Protein AF-T2J3A5-F1 (afdb_monomer_lite)

Structure (mmCIF, N/CA/C/O backbone):
data_AF-T2J3A5-F1
#
_entry.id   AF-T2J3A5-F1
#
loop_
_atom_site.group_PDB
_atom_site.id
_atom_site.type_symbol
_atom_site.label_atom_id
_atom_site.label_alt_id
_atom_site.label_comp_id
_atom_site.label_asym_id
_atom_site.label_entity_id
_atom_site.label_seq_id
_atom_site.pdbx_PDB_ins_code
_atom_site.Cartn_x
_atom_site.Cartn_y
_atom_site.Cartn_z
_atom_site.occupancy
_atom_site.B_iso_or_equiv
_atom_site.auth_seq_id
_atom_site.auth_comp_id
_atom_site.auth_asym_id
_atom_site.auth_atom_id
_atom_site.pdbx_PDB_model_num
ATOM 1 N N . MET A 1 1 ? 9.002 9.656 -13.090 1.00 70.00 1 MET A N 1
ATOM 2 C CA . MET A 1 1 ? 8.429 8.301 -13.223 1.00 70.00 1 MET A CA 1
ATOM 3 C C . MET A 1 1 ? 8.764 7.656 -14.567 1.00 70.00 1 MET A C 1
ATOM 5 O O . MET A 1 1 ? 9.005 6.464 -14.571 1.00 70.00 1 MET A O 1
ATOM 9 N N . SER A 1 2 ? 8.887 8.410 -15.671 1.00 70.56 2 SER A N 1
ATOM 10 C CA . SER A 1 2 ? 9.241 7.866 -17.002 1.00 70.56 2 SER A CA 1
ATOM 11 C C . SER A 1 2 ? 10.478 6.954 -17.031 1.00 70.56 2 SER A C 1
ATOM 13 O O . SER A 1 2 ? 10.443 5.914 -17.667 1.00 70.56 2 SER A O 1
ATOM 15 N N . ARG A 1 3 ? 11.538 7.281 -16.278 1.00 81.56 3 ARG A N 1
ATOM 16 C CA . ARG A 1 3 ? 12.766 6.459 -16.174 1.00 81.56 3 ARG A CA 1
ATOM 17 C C . ARG A 1 3 ? 12.594 5.112 -15.457 1.00 81.56 3 ARG A C 1
ATOM 19 O O . ARG A 1 3 ? 13.524 4.319 -15.454 1.00 81.56 3 ARG A O 1
ATOM 26 N N . LEU A 1 4 ? 11.457 4.892 -14.799 1.00 84.31 4 LEU A N 1
ATOM 27 C CA . LEU A 1 4 ? 11.152 3.656 -14.072 1.00 84.31 4 LEU A CA 1
ATOM 28 C C . LEU A 1 4 ? 10.285 2.706 -14.903 1.00 84.31 4 LEU A C 1
ATOM 30 O O . LEU A 1 4 ? 9.920 1.647 -14.411 1.00 84.31 4 LEU A O 1
ATOM 34 N N . ILE A 1 5 ? 9.891 3.090 -16.117 1.00 82.75 5 ILE A N 1
ATOM 35 C CA . ILE A 1 5 ? 9.011 2.280 -16.958 1.00 82.75 5 ILE A CA 1
ATOM 36 C C . ILE A 1 5 ? 9.813 1.116 -17.546 1.00 82.75 5 ILE A C 1
ATOM 38 O O . ILE A 1 5 ? 10.865 1.321 -18.146 1.00 82.75 5 ILE A O 1
ATOM 42 N N . ASP A 1 6 ? 9.296 -0.104 -17.402 1.00 84.19 6 ASP A N 1
ATOM 43 C CA . ASP A 1 6 ? 9.722 -1.227 -18.236 1.00 84.19 6 ASP A CA 1
ATOM 44 C C . ASP A 1 6 ? 9.030 -1.049 -19.596 1.00 84.19 6 ASP A C 1
ATOM 46 O O . ASP A 1 6 ? 7.852 -1.369 -19.737 1.00 84.19 6 ASP A O 1
ATOM 50 N N . GLU A 1 7 ? 9.723 -0.445 -20.571 1.00 78.88 7 GLU A N 1
ATOM 51 C CA . GLU A 1 7 ? 9.143 0.006 -21.854 1.00 78.88 7 GLU A CA 1
ATOM 52 C C . GLU A 1 7 ? 8.383 -1.101 -22.602 1.00 78.88 7 GLU A C 1
ATOM 54 O O . GLU A 1 7 ? 7.421 -0.829 -23.317 1.00 78.88 7 GLU A O 1
ATOM 59 N N . SER A 1 8 ? 8.767 -2.361 -22.383 1.00 83.88 8 SER A N 1
ATOM 60 C CA . SER A 1 8 ? 8.117 -3.536 -22.968 1.00 83.88 8 SER A CA 1
ATOM 61 C C . SER A 1 8 ? 6.771 -3.909 -22.323 1.00 83.88 8 SER A C 1
ATOM 63 O O . SER A 1 8 ? 6.044 -4.749 -22.853 1.00 83.88 8 SER A O 1
ATOM 65 N N . LYS A 1 9 ? 6.417 -3.296 -21.186 1.00 91.00 9 LYS A N 1
ATOM 66 C CA . LYS A 1 9 ? 5.259 -3.637 -20.343 1.00 91.00 9 LYS A CA 1
ATOM 67 C C . LYS A 1 9 ? 4.374 -2.424 -20.060 1.00 91.00 9 LYS A C 1
ATOM 69 O O . LYS A 1 9 ? 4.035 -2.121 -18.913 1.00 91.00 9 LYS A O 1
ATOM 74 N N . VAL A 1 10 ? 3.974 -1.746 -21.131 1.00 94.38 10 VAL A N 1
ATOM 75 C CA . VAL A 1 10 ? 3.017 -0.634 -21.105 1.00 94.38 10 VAL A CA 1
ATOM 76 C C . VAL A 1 10 ? 1.822 -0.982 -21.985 1.00 94.38 10 VAL A C 1
ATOM 78 O O . VAL A 1 10 ? 1.984 -1.442 -23.112 1.00 94.38 10 VAL A O 1
ATOM 81 N N . TRP A 1 11 ? 0.609 -0.755 -21.488 1.00 94.62 11 TRP A N 1
ATOM 82 C CA . TRP A 1 11 ? -0.624 -0.914 -22.258 1.00 94.62 11 TRP A CA 1
ATOM 83 C C . TRP A 1 11 ? -1.632 0.174 -21.887 1.00 94.62 11 TRP A C 1
ATOM 85 O O . TRP A 1 11 ? -1.433 0.941 -20.952 1.00 94.62 11 TRP A O 1
ATOM 95 N N . GLN A 1 12 ? -2.753 0.242 -22.611 1.00 93.25 12 GLN A N 1
ATOM 96 C CA . GLN A 1 12 ? -3.732 1.330 -22.473 1.00 93.25 12 GLN A CA 1
ATOM 97 C C . GLN A 1 12 ? -4.203 1.581 -21.029 1.00 93.25 12 GLN A C 1
ATOM 99 O O . GLN A 1 12 ? -4.525 2.710 -20.682 1.00 93.25 12 GLN A O 1
ATOM 104 N N . LYS A 1 13 ? -4.284 0.531 -20.207 1.00 95.31 13 LYS A N 1
ATOM 105 C CA . LYS A 1 13 ? -4.878 0.581 -18.862 1.00 95.31 13 LYS A CA 1
ATOM 106 C C . LYS A 1 13 ? -3.870 0.332 -17.751 1.00 95.31 13 LYS A C 1
ATOM 108 O O . LYS A 1 13 ? -4.278 0.112 -16.615 1.00 95.31 13 LYS A O 1
ATOM 113 N N . GLY A 1 14 ? -2.581 0.271 -18.062 1.00 96.00 14 GLY A N 1
ATOM 114 C CA . GLY A 1 14 ? -1.608 -0.071 -17.045 1.00 96.00 14 GLY A CA 1
ATOM 115 C C . GLY A 1 14 ? -0.170 -0.061 -17.510 1.00 96.00 14 GLY A C 1
ATOM 116 O O . GLY A 1 14 ? 0.150 0.074 -18.691 1.00 96.00 14 GLY A O 1
ATOM 117 N N . VAL A 1 15 ? 0.700 -0.172 -16.522 1.00 97.00 15 VAL A N 1
ATOM 118 C CA . VAL A 1 15 ? 2.143 -0.100 -16.687 1.00 97.00 15 VAL A CA 1
ATOM 119 C C . VAL A 1 15 ? 2.816 -0.961 -15.631 1.00 97.00 15 VAL A C 1
ATOM 121 O O . VAL A 1 15 ? 2.372 -1.009 -14.482 1.00 97.00 15 VAL A O 1
ATOM 124 N N . VAL A 1 16 ? 3.911 -1.613 -16.014 1.00 97.12 16 VAL A N 1
ATOM 125 C CA . VAL A 1 16 ? 4.863 -2.179 -15.060 1.00 97.12 16 VAL A CA 1
ATOM 126 C C . VAL A 1 16 ? 6.044 -1.230 -14.917 1.00 97.12 16 VAL A C 1
ATOM 128 O O . VAL A 1 16 ? 6.726 -0.892 -15.886 1.00 97.12 16 VAL A O 1
ATOM 131 N N . LEU A 1 17 ? 6.287 -0.798 -13.685 1.00 96.25 17 LEU A N 1
ATOM 132 C CA . LEU A 1 17 ? 7.467 -0.043 -13.305 1.00 96.25 17 LEU A CA 1
ATOM 133 C C . LEU A 1 17 ? 8.509 -0.988 -12.702 1.00 96.25 17 LEU A C 1
ATOM 135 O O . LEU A 1 17 ? 8.171 -1.935 -11.992 1.00 96.25 17 LEU A O 1
ATOM 139 N N . LYS A 1 18 ? 9.780 -0.700 -12.952 1.00 95.19 18 LYS A N 1
ATOM 140 C CA . LYS A 1 18 ? 10.934 -1.404 -12.403 1.00 95.19 18 LYS A CA 1
ATOM 141 C C . LYS A 1 18 ? 11.821 -0.400 -11.673 1.00 95.19 18 LYS A C 1
ATOM 143 O O . LYS A 1 18 ? 12.206 0.624 -12.235 1.00 95.19 18 LYS A O 1
ATOM 148 N N . ARG A 1 19 ? 12.183 -0.718 -10.432 1.00 93.44 19 ARG A N 1
ATOM 149 C CA . ARG A 1 19 ? 13.179 0.017 -9.651 1.00 93.44 19 ARG A CA 1
ATOM 150 C C . ARG A 1 19 ? 14.288 -0.933 -9.230 1.00 93.44 19 ARG A C 1
ATOM 152 O O . ARG A 1 19 ? 14.012 -2.023 -8.740 1.00 93.44 19 ARG A O 1
ATOM 159 N N . GLU A 1 20 ? 15.527 -0.499 -9.401 1.00 92.81 20 GLU A N 1
ATOM 160 C CA . GLU A 1 20 ? 16.694 -1.163 -8.832 1.00 92.81 20 GLU A CA 1
ATOM 161 C C . GLU A 1 20 ? 17.200 -0.337 -7.647 1.00 92.81 20 GLU A C 1
ATOM 163 O O . GLU A 1 20 ? 17.355 0.882 -7.753 1.00 92.81 20 GLU A O 1
ATOM 168 N N . SER A 1 21 ? 17.388 -0.988 -6.504 1.00 91.88 21 SER A N 1
ATOM 169 C CA . SER A 1 21 ? 17.870 -0.378 -5.265 1.00 91.88 21 SER A CA 1
ATOM 170 C C . SER A 1 21 ? 18.703 -1.408 -4.513 1.00 91.88 21 SER A C 1
ATOM 172 O O . SER A 1 21 ? 18.274 -2.549 -4.366 1.00 91.88 21 SER A O 1
ATOM 174 N N . ASN A 1 22 ? 19.908 -1.038 -4.074 1.00 91.31 22 ASN A N 1
ATOM 175 C CA . ASN A 1 22 ? 20.816 -1.922 -3.327 1.00 91.31 22 ASN A CA 1
ATOM 176 C C . ASN A 1 22 ? 21.070 -3.295 -3.996 1.00 91.31 22 ASN A C 1
ATOM 178 O O . ASN A 1 22 ? 21.186 -4.310 -3.316 1.00 91.31 22 ASN A O 1
ATOM 182 N N . GLY A 1 23 ? 21.133 -3.340 -5.333 1.00 91.44 23 GLY A N 1
ATOM 183 C CA . GLY A 1 23 ? 21.332 -4.578 -6.102 1.00 91.44 23 GLY A CA 1
ATOM 184 C C . GLY A 1 23 ? 20.108 -5.502 -6.168 1.00 91.44 23 GLY A C 1
ATOM 185 O O . GLY A 1 23 ? 20.205 -6.612 -6.686 1.00 91.44 23 GLY A O 1
ATOM 186 N N . GLN A 1 24 ? 18.956 -5.058 -5.664 1.00 94.12 24 GLN A N 1
ATOM 187 C CA . GLN A 1 24 ? 17.689 -5.775 -5.724 1.00 94.12 24 GLN A CA 1
ATOM 188 C C . GLN A 1 24 ? 16.711 -5.054 -6.651 1.00 94.12 24 GLN A C 1
ATOM 190 O O . GLN A 1 24 ? 16.690 -3.824 -6.746 1.00 94.12 24 GLN A O 1
ATOM 195 N N . ILE A 1 25 ? 15.877 -5.833 -7.336 1.00 94.56 25 ILE A N 1
ATOM 196 C CA . ILE A 1 25 ? 14.869 -5.315 -8.258 1.00 94.56 25 ILE A CA 1
ATOM 197 C C . ILE A 1 25 ? 13.500 -5.422 -7.595 1.00 94.56 25 ILE A C 1
ATOM 199 O O . ILE A 1 25 ? 13.127 -6.477 -7.090 1.00 94.56 25 ILE A O 1
ATOM 203 N N . THR A 1 26 ? 12.746 -4.328 -7.637 1.00 96.44 26 THR A N 1
ATOM 204 C CA . THR A 1 26 ? 11.340 -4.289 -7.236 1.00 96.44 26 THR A CA 1
ATOM 205 C C . THR A 1 26 ? 10.493 -3.896 -8.440 1.00 96.44 26 THR A C 1
ATOM 207 O O . THR A 1 26 ? 10.800 -2.931 -9.149 1.00 96.44 26 THR A O 1
ATOM 210 N N . TYR A 1 27 ? 9.426 -4.648 -8.676 1.00 96.69 27 TYR A N 1
ATOM 211 C CA . TYR A 1 27 ? 8.447 -4.395 -9.721 1.00 96.69 27 TYR A CA 1
ATOM 212 C C . TYR A 1 27 ? 7.174 -3.817 -9.116 1.00 96.69 27 TYR A C 1
ATOM 214 O O . TYR A 1 27 ? 6.759 -4.212 -8.027 1.00 96.69 27 TYR A O 1
ATOM 222 N N . ALA A 1 28 ? 6.535 -2.903 -9.840 1.00 97.38 28 ALA A N 1
ATOM 223 C CA . ALA A 1 28 ? 5.214 -2.401 -9.505 1.00 97.38 28 ALA A CA 1
ATOM 224 C C . ALA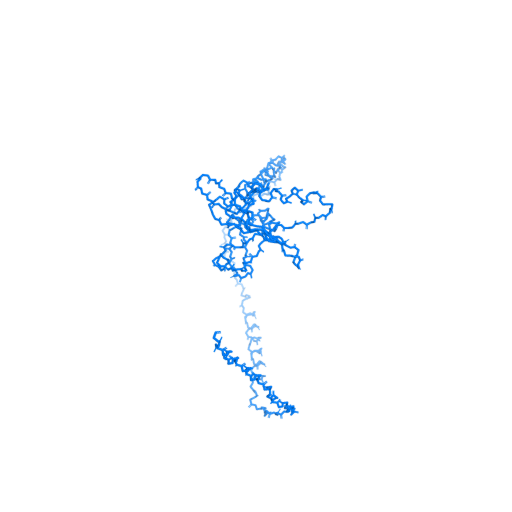 A 1 28 ? 4.298 -2.478 -10.726 1.00 97.38 28 ALA A C 1
ATOM 226 O O . ALA A 1 28 ? 4.552 -1.829 -11.737 1.00 97.38 28 ALA A O 1
ATOM 227 N N . GLU A 1 29 ? 3.229 -3.258 -10.629 1.00 97.19 29 GLU A N 1
ATOM 228 C CA . GLU A 1 29 ? 2.148 -3.289 -11.608 1.00 97.19 29 GLU A CA 1
ATOM 229 C C . GLU A 1 29 ? 1.076 -2.278 -11.189 1.00 97.19 29 GLU A C 1
ATOM 231 O O . GLU A 1 29 ? 0.546 -2.346 -10.077 1.00 97.19 29 GLU A O 1
ATOM 236 N N . ILE A 1 30 ? 0.756 -1.341 -12.082 1.00 97.19 30 ILE A N 1
ATOM 237 C CA . ILE A 1 30 ? -0.277 -0.325 -11.876 1.00 97.19 30 ILE A CA 1
ATOM 238 C C . ILE A 1 30 ? -1.343 -0.517 -12.949 1.00 97.19 30 ILE A C 1
ATOM 240 O O . ILE A 1 30 ? -1.041 -0.413 -14.137 1.00 97.19 30 ILE A O 1
ATOM 244 N N . VAL A 1 31 ? -2.585 -0.790 -12.542 1.00 96.88 31 VAL A N 1
ATOM 245 C CA . VAL A 1 31 ? -3.703 -1.067 -13.459 1.00 96.88 31 VAL A CA 1
ATOM 246 C C . VAL A 1 31 ? -4.928 -0.237 -13.104 1.00 96.88 31 VAL A C 1
ATOM 248 O O . VAL A 1 31 ? -5.436 -0.302 -11.984 1.00 96.88 31 VAL A O 1
ATOM 251 N N . GLU A 1 32 ? -5.455 0.490 -14.081 1.00 96.38 32 GLU A N 1
ATOM 252 C CA . GLU A 1 32 ? -6.710 1.224 -13.978 1.00 96.38 32 GLU A CA 1
ATOM 253 C C . GLU A 1 32 ? -7.912 0.337 -14.348 1.00 96.38 32 GLU A C 1
ATOM 255 O O . GLU A 1 32 ? -7.953 -0.334 -15.383 1.00 96.38 32 GLU A O 1
ATOM 260 N N . SER A 1 33 ? -8.945 0.380 -13.509 1.00 93.81 33 SER A N 1
ATOM 261 C CA . SER A 1 33 ? -10.246 -0.235 -13.751 1.00 93.81 33 SER A CA 1
ATOM 262 C C . SER A 1 33 ? -11.319 0.842 -13.894 1.00 93.81 33 SER A C 1
ATOM 264 O O . SER A 1 33 ? -11.907 1.279 -12.905 1.00 93.81 33 SER A O 1
ATOM 266 N N . TYR A 1 34 ? -11.635 1.232 -15.133 1.00 88.56 34 TYR A N 1
ATOM 267 C CA . TYR A 1 34 ? -12.658 2.251 -15.423 1.00 88.56 34 TYR A CA 1
ATOM 268 C C . TYR A 1 34 ? -14.029 1.929 -14.825 1.00 88.56 34 TYR A C 1
ATOM 270 O O . TYR A 1 34 ? -14.675 2.793 -14.237 1.00 88.56 34 TYR A O 1
ATOM 278 N N . ASN A 1 35 ? -14.456 0.667 -14.921 1.00 90.25 35 ASN A N 1
ATOM 279 C CA . ASN A 1 35 ? -15.768 0.239 -14.428 1.00 90.25 35 ASN A CA 1
ATOM 280 C C . ASN A 1 35 ? -15.898 0.397 -12.909 1.00 90.25 35 ASN A C 1
ATOM 282 O O . ASN A 1 35 ? -17.004 0.555 -12.402 1.00 90.25 35 ASN A O 1
ATOM 286 N N . ARG A 1 36 ? -14.774 0.335 -12.187 1.00 91.19 36 ARG A N 1
ATOM 287 C CA . ARG A 1 36 ? -14.735 0.478 -10.728 1.00 91.19 36 ARG A CA 1
ATOM 288 C C . ARG A 1 36 ? -14.223 1.837 -10.267 1.00 91.19 36 ARG A C 1
ATOM 290 O O . ARG A 1 36 ? -14.383 2.155 -9.097 1.00 91.19 36 ARG A O 1
ATOM 297 N N . ARG A 1 37 ? -13.667 2.644 -11.179 1.00 93.31 37 ARG A N 1
ATOM 298 C CA . ARG A 1 37 ? -12.983 3.912 -10.882 1.00 93.31 37 ARG A CA 1
ATOM 299 C C . ARG A 1 37 ? -11.865 3.715 -9.854 1.00 93.31 37 ARG A C 1
ATOM 301 O O . ARG A 1 37 ? -11.750 4.456 -8.885 1.00 93.31 37 ARG A O 1
ATOM 308 N N . GLU A 1 38 ? -11.070 2.670 -10.066 1.00 94.56 38 GLU A N 1
ATOM 309 C CA . GLU A 1 38 ? -10.007 2.240 -9.157 1.00 94.56 38 GLU A CA 1
ATOM 310 C C . GLU A 1 38 ? -8.681 2.135 -9.904 1.00 94.56 38 GLU A C 1
ATOM 312 O O . GLU A 1 38 ? -8.632 1.622 -11.023 1.00 94.56 38 GLU A O 1
ATOM 317 N N . ILE A 1 39 ? -7.599 2.535 -9.241 1.00 96.19 39 ILE A N 1
ATOM 318 C CA . ILE A 1 39 ? -6.230 2.225 -9.650 1.00 96.19 39 ILE A CA 1
ATOM 319 C C . ILE A 1 39 ? -5.706 1.177 -8.671 1.00 96.19 39 ILE A C 1
ATOM 321 O O . ILE A 1 39 ? -5.672 1.404 -7.463 1.00 96.19 39 ILE A O 1
ATOM 325 N N . ASN A 1 40 ? -5.329 0.014 -9.191 1.00 95.69 40 ASN A N 1
ATOM 326 C CA . ASN A 1 40 ? -4.755 -1.076 -8.416 1.00 95.69 40 ASN A CA 1
ATOM 327 C C . ASN A 1 40 ? -3.237 -1.036 -8.548 1.00 95.69 40 ASN A C 1
ATOM 329 O O . ASN A 1 40 ? -2.723 -0.966 -9.661 1.00 95.69 40 ASN A O 1
ATOM 333 N N . ILE A 1 41 ? -2.538 -1.106 -7.417 1.00 96.00 41 ILE A N 1
ATOM 334 C CA . ILE A 1 41 ? -1.077 -1.121 -7.356 1.00 96.00 41 ILE A CA 1
ATOM 335 C C . ILE A 1 41 ? -0.661 -2.423 -6.680 1.00 96.00 41 ILE A C 1
ATOM 337 O O . ILE A 1 41 ? -1.104 -2.719 -5.568 1.00 96.00 41 ILE A O 1
ATOM 341 N N . ARG A 1 42 ? 0.181 -3.207 -7.347 1.00 94.75 42 ARG A N 1
ATOM 342 C CA . ARG A 1 42 ? 0.771 -4.439 -6.812 1.00 94.75 42 ARG A CA 1
ATOM 343 C C . ARG A 1 42 ? 2.278 -4.329 -6.887 1.00 94.75 42 ARG A C 1
ATOM 345 O O . ARG A 1 42 ? 2.795 -3.942 -7.928 1.00 94.75 42 ARG A O 1
ATOM 352 N N . LEU A 1 43 ? 2.968 -4.667 -5.803 1.00 94.62 43 LEU A N 1
ATOM 353 C CA . LEU A 1 43 ? 4.425 -4.639 -5.761 1.00 94.62 43 LEU A CA 1
ATOM 354 C C . LEU A 1 43 ? 4.995 -6.007 -5.417 1.00 94.62 43 LEU A C 1
ATOM 356 O O . LEU A 1 43 ? 4.462 -6.705 -4.552 1.00 94.62 43 LEU A O 1
ATOM 360 N N . ASP A 1 44 ? 6.112 -6.329 -6.054 1.00 94.19 44 ASP A N 1
ATOM 361 C CA . ASP A 1 44 ? 6.901 -7.528 -5.807 1.00 94.19 44 ASP A CA 1
ATOM 362 C C . ASP A 1 44 ? 8.389 -7.164 -5.721 1.00 94.19 44 ASP A C 1
ATOM 364 O O . ASP A 1 44 ? 8.876 -6.369 -6.524 1.00 94.19 44 ASP A O 1
ATOM 368 N N . GLY A 1 45 ? 9.091 -7.699 -4.722 1.00 93.81 45 GLY A N 1
ATOM 369 C CA . GLY A 1 45 ? 10.479 -7.353 -4.397 1.00 93.81 45 GLY A CA 1
ATOM 370 C C . GLY A 1 45 ? 10.688 -6.938 -2.937 1.00 93.81 45 GLY A C 1
ATOM 371 O O . GLY A 1 45 ? 9.786 -7.053 -2.102 1.00 93.81 45 GLY A O 1
ATOM 372 N N . GLU A 1 46 ? 11.896 -6.469 -2.627 1.00 92.00 46 GLU A N 1
ATOM 373 C CA . GLU A 1 46 ? 12.310 -6.105 -1.263 1.00 92.00 46 GLU A CA 1
ATOM 374 C C . GLU A 1 46 ? 11.932 -4.656 -0.911 1.00 92.00 46 GLU A C 1
ATOM 376 O O . GLU A 1 46 ? 11.359 -4.389 0.145 1.00 92.00 46 GLU A O 1
ATOM 381 N N . ASP A 1 47 ? 12.153 -3.715 -1.835 1.00 91.50 47 ASP A N 1
ATOM 382 C CA . ASP A 1 47 ? 11.991 -2.272 -1.611 1.00 91.50 47 ASP A CA 1
ATOM 383 C C . ASP A 1 47 ? 10.545 -1.785 -1.841 1.00 91.50 47 ASP A C 1
ATOM 385 O O . ASP A 1 47 ? 10.275 -0.709 -2.382 1.00 91.50 47 ASP A O 1
ATOM 389 N N . LYS A 1 48 ? 9.558 -2.604 -1.458 1.00 92.44 48 LYS A N 1
ATOM 390 C CA . LYS A 1 48 ? 8.136 -2.340 -1.749 1.00 92.44 48 LYS A CA 1
ATOM 391 C C . LYS A 1 48 ? 7.638 -1.060 -1.096 1.00 92.44 48 LYS A C 1
ATOM 393 O O . LYS A 1 48 ? 6.899 -0.306 -1.717 1.00 92.44 48 LYS A O 1
ATOM 398 N N . ARG A 1 49 ? 8.028 -0.813 0.154 1.00 91.25 49 ARG A N 1
ATOM 399 C CA . ARG A 1 49 ? 7.537 0.335 0.925 1.00 91.25 49 ARG A CA 1
ATOM 400 C C . ARG A 1 49 ? 8.006 1.653 0.321 1.00 91.25 49 ARG A C 1
ATOM 402 O O . ARG A 1 49 ? 7.193 2.543 0.084 1.00 91.25 49 ARG A O 1
ATOM 409 N N . GLU A 1 50 ? 9.306 1.784 0.074 1.00 91.56 50 GLU A N 1
ATOM 410 C CA . GLU A 1 50 ? 9.857 3.019 -0.479 1.00 91.56 50 GLU A CA 1
ATOM 411 C C . GLU A 1 50 ? 9.345 3.242 -1.904 1.00 91.56 50 GLU A C 1
ATOM 413 O O . GLU A 1 50 ? 8.934 4.350 -2.256 1.00 91.56 50 GLU A O 1
ATOM 418 N N . PHE A 1 51 ? 9.281 2.174 -2.707 1.00 95.00 51 PHE A N 1
ATOM 419 C CA . PHE A 1 51 ? 8.779 2.275 -4.069 1.00 95.00 51 PHE A CA 1
ATOM 420 C C . PHE A 1 51 ? 7.287 2.638 -4.116 1.00 95.00 51 PHE A C 1
ATOM 422 O O . PHE A 1 51 ? 6.895 3.495 -4.911 1.00 95.00 51 PHE A O 1
ATOM 429 N N . LEU A 1 52 ? 6.463 2.073 -3.225 1.00 94.75 52 LEU A N 1
ATOM 430 C CA . LEU A 1 52 ? 5.064 2.471 -3.072 1.00 94.75 52 LEU A CA 1
ATOM 431 C C . LEU A 1 52 ? 4.953 3.955 -2.715 1.00 94.75 52 LEU A C 1
ATOM 433 O O . LEU A 1 52 ? 4.157 4.640 -3.345 1.00 94.75 52 LEU A O 1
ATOM 437 N N . GLY A 1 53 ? 5.778 4.461 -1.793 1.00 92.56 53 GLY A N 1
ATOM 438 C CA . GLY A 1 53 ? 5.812 5.883 -1.433 1.00 92.56 53 GLY A CA 1
ATOM 439 C C . GLY A 1 53 ? 6.086 6.798 -2.633 1.00 92.56 53 GLY A C 1
ATOM 440 O O . GLY A 1 53 ? 5.390 7.791 -2.841 1.00 92.56 53 GLY A O 1
ATOM 441 N N . ILE A 1 54 ? 7.049 6.436 -3.487 1.00 93.25 54 ILE A N 1
ATOM 442 C CA . ILE A 1 54 ? 7.330 7.172 -4.733 1.00 93.25 54 ILE A CA 1
ATOM 443 C C . ILE A 1 54 ? 6.108 7.166 -5.660 1.00 93.25 54 ILE A C 1
ATOM 445 O O . ILE A 1 54 ? 5.776 8.196 -6.255 1.00 93.25 54 ILE A O 1
ATOM 449 N N . ILE A 1 55 ? 5.446 6.014 -5.798 1.00 95.12 55 ILE A N 1
ATOM 450 C CA . ILE A 1 55 ? 4.271 5.866 -6.659 1.00 95.12 55 ILE A CA 1
ATOM 451 C C . ILE A 1 55 ? 3.101 6.692 -6.126 1.00 95.12 55 ILE A C 1
ATOM 453 O O . ILE A 1 55 ? 2.505 7.457 -6.884 1.00 95.12 55 ILE A O 1
ATOM 457 N N . THR A 1 56 ? 2.793 6.584 -4.834 1.00 92.81 56 THR A N 1
ATOM 458 C CA . THR A 1 56 ? 1.681 7.305 -4.211 1.00 92.81 56 THR A CA 1
ATOM 459 C C . THR A 1 56 ? 1.893 8.808 -4.249 1.00 92.81 56 THR A C 1
ATOM 461 O O . THR A 1 56 ? 0.953 9.511 -4.596 1.00 92.81 56 THR A O 1
ATOM 464 N N . ASN A 1 57 ? 3.115 9.299 -4.013 1.00 92.12 57 ASN A N 1
ATOM 465 C CA . ASN A 1 57 ? 3.417 10.732 -4.106 1.00 92.12 57 ASN A CA 1
ATOM 466 C C . ASN A 1 57 ? 3.162 11.271 -5.519 1.00 92.12 57 ASN A C 1
ATOM 468 O O . ASN A 1 57 ? 2.655 12.374 -5.691 1.00 92.12 57 ASN A O 1
ATOM 472 N N . LYS A 1 58 ? 3.493 10.485 -6.553 1.00 94.19 58 LYS A N 1
ATOM 473 C CA . LYS A 1 58 ? 3.231 10.879 -7.943 1.00 94.19 58 LYS A CA 1
ATOM 474 C C . LYS A 1 58 ? 1.752 10.825 -8.300 1.00 94.19 58 LYS A C 1
ATOM 476 O O . LYS A 1 58 ? 1.289 11.683 -9.042 1.00 94.19 58 LYS A O 1
ATOM 481 N N . LEU A 1 59 ? 1.011 9.849 -7.781 1.00 93.69 59 LEU A N 1
ATOM 482 C CA . LEU A 1 59 ? -0.442 9.813 -7.943 1.00 93.69 59 LEU A CA 1
ATOM 483 C C . LEU A 1 59 ? -1.116 10.982 -7.220 1.00 93.69 59 LEU A C 1
ATOM 485 O O . LEU A 1 59 ? -2.047 11.556 -7.767 1.00 93.69 59 LEU A O 1
ATOM 489 N N . GLU A 1 60 ? -0.640 11.360 -6.036 1.00 90.81 60 GLU A N 1
ATOM 490 C CA . GLU A 1 60 ? -1.148 12.510 -5.284 1.00 90.81 60 GLU A CA 1
ATOM 491 C C . GLU A 1 60 ? -0.932 13.822 -6.048 1.00 90.81 60 GLU A C 1
ATOM 493 O O . GLU A 1 60 ? -1.902 14.535 -6.277 1.00 90.81 60 GLU A O 1
ATOM 498 N N . GLU A 1 61 ? 0.270 14.061 -6.584 1.00 92.25 61 GLU A N 1
ATOM 499 C CA . GLU A 1 61 ? 0.562 15.208 -7.465 1.00 92.25 61 GLU A CA 1
ATOM 500 C C . GLU A 1 61 ? -0.379 15.260 -8.684 1.00 92.25 61 GLU A C 1
ATOM 502 O O . GLU A 1 61 ? -0.888 16.318 -9.056 1.00 92.25 61 GLU A O 1
ATOM 507 N N . ILE A 1 62 ? -0.658 14.104 -9.299 1.00 92.94 62 ILE A N 1
ATOM 508 C CA . ILE A 1 62 ? -1.618 14.018 -10.405 1.00 92.94 62 ILE A CA 1
ATOM 509 C C . ILE A 1 62 ? -3.028 14.350 -9.909 1.00 92.94 62 ILE A C 1
ATOM 511 O O . ILE A 1 62 ? -3.722 15.130 -10.555 1.00 92.94 62 ILE A O 1
ATOM 515 N N . HIS A 1 63 ? -3.469 13.786 -8.785 1.00 91.31 63 HIS A N 1
ATOM 516 C CA . HIS A 1 63 ? -4.806 14.028 -8.243 1.00 91.31 63 HIS A CA 1
ATOM 517 C C . HIS A 1 63 ? -5.026 15.498 -7.868 1.00 91.31 63 HIS A C 1
ATOM 519 O O . HIS A 1 63 ? -6.104 16.022 -8.139 1.00 91.31 63 HIS A O 1
ATOM 525 N N . GLU A 1 64 ? -4.016 16.171 -7.312 1.00 90.88 64 GLU A N 1
ATOM 526 C CA . GLU A 1 64 ? -4.060 17.597 -6.959 1.00 90.88 64 GLU A CA 1
ATOM 527 C C . GLU A 1 64 ? -4.280 18.506 -8.174 1.00 90.88 64 GLU A C 1
ATOM 529 O O . GLU A 1 64 ? -4.857 19.585 -8.041 1.00 90.88 64 GLU A O 1
ATOM 534 N N . SER A 1 65 ? -3.893 18.062 -9.375 1.00 93.31 65 SER A N 1
ATOM 535 C CA . SER A 1 65 ? -4.150 18.807 -10.613 1.00 93.31 65 SER A CA 1
ATOM 536 C C . SER A 1 65 ? -5.629 18.827 -11.037 1.00 93.31 65 SER A C 1
ATOM 538 O O . SER A 1 65 ? -6.013 19.642 -11.878 1.00 93.31 65 SER A O 1
ATOM 540 N N . TYR A 1 66 ? -6.479 17.969 -10.453 1.00 93.25 66 TYR A N 1
ATOM 541 C CA . TYR A 1 66 ? -7.910 17.898 -10.757 1.00 93.25 66 TYR A CA 1
ATOM 542 C C . TYR A 1 66 ? -8.758 18.554 -9.665 1.00 93.25 66 TYR A C 1
ATOM 544 O O . TYR A 1 66 ? -8.812 18.108 -8.518 1.00 93.25 66 TYR A O 1
ATOM 552 N N . ASN A 1 67 ? -9.538 19.564 -10.051 1.00 90.31 67 ASN A N 1
ATOM 553 C CA . ASN A 1 67 ? -10.491 20.198 -9.144 1.00 90.31 67 ASN A CA 1
ATOM 554 C C . ASN A 1 67 ? -11.568 19.198 -8.685 1.00 90.31 67 ASN A C 1
ATOM 556 O O . ASN A 1 67 ? -12.213 18.548 -9.505 1.00 90.31 67 ASN A O 1
ATOM 560 N N . GLN A 1 68 ? -11.813 19.140 -7.371 1.00 89.81 68 GLN A N 1
ATOM 561 C CA . GLN A 1 68 ? -12.885 18.360 -6.724 1.00 89.81 68 GLN A CA 1
ATOM 562 C C . GLN A 1 68 ? -12.759 16.825 -6.809 1.00 89.81 68 GLN A C 1
ATOM 564 O O . GLN A 1 68 ? -13.691 16.122 -6.410 1.00 89.81 68 GLN A O 1
ATOM 569 N N . LEU A 1 69 ? -11.627 16.276 -7.261 1.00 91.75 69 LEU A N 1
ATOM 570 C CA . LEU A 1 69 ? -11.421 14.827 -7.262 1.00 91.75 69 LEU A CA 1
ATOM 571 C C . LEU A 1 69 ? -11.290 14.299 -5.822 1.00 91.75 69 LEU A C 1
ATOM 573 O O . LEU A 1 69 ? -10.420 14.716 -5.065 1.00 91.75 69 LEU A O 1
ATOM 577 N N . GLN A 1 70 ? -12.161 13.363 -5.438 1.00 90.00 70 GLN A N 1
ATOM 578 C CA . GLN A 1 70 ? -12.147 12.728 -4.117 1.00 90.00 70 GLN A CA 1
ATOM 579 C C . GLN A 1 70 ? -11.665 11.283 -4.241 1.00 90.00 70 GLN A C 1
ATOM 581 O O . GLN A 1 70 ? -12.390 10.422 -4.741 1.00 90.00 70 GLN A O 1
ATOM 586 N N . VAL A 1 71 ? -10.452 11.008 -3.759 1.00 91.81 71 VAL A N 1
ATOM 587 C CA . VAL A 1 71 ? -9.840 9.673 -3.807 1.00 91.81 71 VAL A CA 1
ATOM 588 C C . VAL A 1 71 ? -9.783 9.071 -2.406 1.00 91.81 71 VAL A C 1
ATOM 590 O O . VAL A 1 71 ? -9.542 9.761 -1.416 1.00 91.81 71 VAL A O 1
ATOM 593 N N . LYS A 1 72 ? -10.008 7.759 -2.307 1.00 92.62 72 LYS A N 1
ATOM 594 C CA . LYS A 1 72 ? -9.867 6.999 -1.060 1.00 92.62 72 LYS A CA 1
ATOM 595 C C . LYS A 1 72 ? -8.818 5.913 -1.246 1.00 92.62 72 LYS A C 1
ATOM 597 O O . LYS A 1 72 ? -8.966 5.059 -2.111 1.00 92.62 72 LYS A O 1
ATOM 602 N N . ALA A 1 73 ? -7.795 5.922 -0.397 1.00 93.81 73 ALA A N 1
ATOM 603 C CA . ALA A 1 73 ? -6.804 4.855 -0.355 1.00 93.81 73 ALA A CA 1
ATOM 604 C C . ALA A 1 73 ? -7.353 3.628 0.390 1.00 93.81 73 ALA A C 1
ATOM 606 O O . ALA A 1 73 ? -7.923 3.743 1.485 1.00 93.81 73 ALA A O 1
ATOM 607 N N . LEU A 1 74 ? -7.145 2.456 -0.204 1.00 95.81 74 LEU A N 1
ATOM 608 C CA . LEU A 1 74 ? -7.518 1.159 0.344 1.00 95.81 74 LEU A CA 1
ATOM 609 C C . LEU A 1 74 ? -6.263 0.302 0.541 1.00 95.81 74 LEU A C 1
ATOM 611 O O . LEU A 1 74 ? -5.340 0.362 -0.265 1.00 95.81 74 LEU A O 1
ATOM 615 N N . ILE A 1 75 ? -6.242 -0.499 1.604 1.00 95.81 75 ILE A N 1
ATOM 616 C CA . ILE A 1 75 ? -5.134 -1.395 1.949 1.00 95.81 75 ILE A CA 1
ATOM 617 C C . ILE A 1 75 ? -5.637 -2.835 1.931 1.00 95.81 75 ILE A C 1
ATOM 619 O O . ILE A 1 75 ? -6.629 -3.159 2.587 1.00 95.81 75 ILE A O 1
ATOM 623 N N . SER A 1 76 ? -4.942 -3.704 1.202 1.00 96.06 76 SER A N 1
ATOM 624 C CA . SER A 1 76 ? -5.222 -5.140 1.200 1.00 96.06 76 SER A CA 1
ATOM 625 C C . SER A 1 76 ? -5.004 -5.741 2.584 1.00 96.06 76 SER A C 1
ATOM 627 O O . SER A 1 76 ? -3.970 -5.539 3.212 1.00 96.06 76 SER A O 1
ATOM 629 N N . CYS A 1 77 ? -5.986 -6.500 3.057 1.00 97.31 77 CYS A N 1
ATOM 630 C CA . CYS A 1 77 ? -5.876 -7.260 4.290 1.00 97.31 77 CYS A CA 1
ATOM 631 C C . CYS A 1 77 ? -4.771 -8.317 4.161 1.00 97.31 77 CYS A C 1
ATOM 633 O O . CYS A 1 77 ? -4.694 -9.014 3.150 1.00 97.31 77 CYS A O 1
ATOM 635 N N . ASN A 1 78 ? -3.963 -8.469 5.205 1.00 95.25 78 ASN A N 1
ATOM 636 C CA . ASN A 1 78 ? -2.868 -9.435 5.279 1.00 95.25 78 ASN A CA 1
ATOM 637 C C . ASN A 1 78 ? -3.165 -10.619 6.218 1.00 95.25 78 ASN A C 1
ATOM 639 O O . ASN A 1 78 ? -2.242 -11.344 6.583 1.00 95.25 78 ASN A O 1
ATOM 643 N N . CYS A 1 79 ? -4.430 -10.838 6.610 1.00 96.69 79 CYS A N 1
ATOM 644 C CA . CYS A 1 79 ? -4.791 -12.051 7.348 1.00 96.69 79 CYS A CA 1
ATOM 645 C C . CYS A 1 79 ? -4.495 -13.309 6.517 1.00 96.69 79 CYS A C 1
ATOM 647 O O . CYS A 1 79 ? -4.428 -13.244 5.288 1.00 96.69 79 CYS A O 1
ATOM 649 N N . GLU A 1 80 ? -4.394 -14.462 7.177 1.00 95.50 80 GLU A N 1
ATOM 650 C CA . GLU A 1 80 ? -4.094 -15.760 6.549 1.00 95.50 80 GLU A CA 1
ATOM 651 C C . GLU A 1 80 ? -4.997 -16.098 5.348 1.00 95.50 80 GLU A C 1
ATOM 653 O O . GLU A 1 80 ? -4.534 -16.653 4.360 1.00 95.50 80 GLU A O 1
ATOM 658 N N . VAL A 1 81 ? -6.265 -15.673 5.368 1.00 95.75 81 VAL A N 1
ATOM 659 C CA . VAL A 1 81 ? -7.210 -15.887 4.257 1.00 95.75 81 VAL A CA 1
ATOM 660 C C . VAL A 1 81 ? -6.981 -14.914 3.093 1.00 95.75 81 VAL A C 1
ATOM 662 O O . VAL A 1 81 ? -7.298 -15.218 1.941 1.00 95.75 81 VAL A O 1
ATOM 665 N N . CYS A 1 82 ? -6.503 -13.699 3.373 1.00 96.50 82 CYS A N 1
ATOM 666 C CA . CYS A 1 82 ? -6.366 -12.645 2.368 1.00 96.50 82 CYS A CA 1
ATOM 667 C C . CYS A 1 82 ? -4.978 -12.591 1.730 1.00 96.50 82 CYS A C 1
ATOM 669 O O . CYS A 1 82 ? -4.902 -12.222 0.560 1.00 96.50 82 CYS A O 1
ATOM 671 N N . LYS A 1 83 ? -3.925 -12.976 2.460 1.00 91.50 83 LYS A N 1
ATOM 672 C CA . LYS A 1 83 ? -2.526 -12.863 2.027 1.00 91.50 83 LYS A CA 1
ATOM 673 C C . LYS A 1 83 ? -2.263 -13.533 0.674 1.00 91.50 83 LYS A C 1
ATOM 675 O O . LYS A 1 83 ? -1.667 -12.905 -0.193 1.00 91.50 83 LYS A O 1
ATOM 680 N N . ASP A 1 84 ? -2.790 -14.740 0.476 1.00 89.12 84 ASP A N 1
ATOM 681 C CA . ASP A 1 84 ? -2.590 -15.524 -0.755 1.00 89.12 84 ASP A CA 1
ATOM 682 C C . ASP A 1 84 ? -3.798 -15.458 -1.708 1.00 89.12 84 ASP A C 1
ATOM 684 O O . ASP A 1 84 ? -3.890 -16.166 -2.711 1.00 89.12 84 ASP A O 1
ATOM 688 N N . SER A 1 85 ? -4.779 -14.610 -1.395 1.00 93.31 85 SER A N 1
ATOM 689 C CA . SER A 1 85 ? -6.018 -14.517 -2.156 1.00 93.31 85 SER A CA 1
ATOM 690 C C . SER A 1 85 ? -5.907 -13.466 -3.258 1.00 93.31 85 SER A C 1
ATOM 692 O O . SER A 1 85 ? -5.691 -12.290 -2.985 1.00 93.31 85 SER A O 1
ATOM 694 N N . GLN A 1 86 ? -6.279 -13.838 -4.485 1.00 90.31 86 GLN A N 1
ATOM 695 C CA . GLN A 1 86 ? -6.350 -12.918 -5.635 1.00 90.31 86 GLN A CA 1
ATOM 696 C C . GLN A 1 86 ? -7.338 -11.752 -5.461 1.00 90.31 86 GLN A C 1
ATOM 698 O O . GLN A 1 86 ? -7.281 -10.766 -6.198 1.00 90.31 86 GLN A O 1
ATOM 703 N N . LYS A 1 87 ? -8.280 -11.875 -4.520 1.00 92.38 87 LYS A N 1
ATOM 704 C CA . LYS A 1 87 ? -9.289 -10.859 -4.184 1.00 92.38 87 LYS A CA 1
ATOM 705 C C . LYS A 1 87 ? -9.321 -10.657 -2.663 1.00 92.38 87 LYS A C 1
ATOM 707 O O . LYS A 1 87 ? -10.237 -11.178 -2.009 1.00 92.38 87 LYS A O 1
ATOM 712 N N . PRO A 1 88 ? -8.290 -10.024 -2.074 1.00 95.88 88 PRO A N 1
ATOM 713 C CA . PRO A 1 88 ? -8.239 -9.796 -0.636 1.00 95.88 88 PRO A CA 1
ATOM 714 C C . PRO A 1 88 ? -9.358 -8.838 -0.217 1.00 95.88 88 PRO A C 1
ATOM 716 O O . PRO A 1 88 ? -9.885 -8.074 -1.028 1.00 95.88 88 PRO A O 1
ATOM 719 N N . TYR A 1 89 ? -9.731 -8.878 1.060 1.00 97.44 89 TYR A N 1
ATOM 720 C CA . TYR A 1 89 ? -10.546 -7.808 1.625 1.00 97.44 89 TYR A CA 1
ATOM 721 C C . TYR A 1 89 ? -9.740 -6.505 1.640 1.00 97.44 89 TYR A C 1
ATOM 723 O O . TYR A 1 89 ? -8.542 -6.531 1.915 1.00 97.44 89 TYR A O 1
ATOM 731 N N . LEU A 1 90 ? -10.392 -5.378 1.361 1.00 96.94 90 LEU A N 1
ATOM 732 C CA . LEU A 1 90 ? -9.759 -4.065 1.325 1.00 96.94 90 LEU A CA 1
ATOM 733 C C . LEU A 1 90 ? -10.225 -3.226 2.518 1.00 96.94 90 LEU A C 1
ATOM 735 O O . LEU A 1 90 ? -11.411 -2.934 2.664 1.00 96.94 90 LEU A O 1
ATOM 739 N N . HIS A 1 91 ? -9.287 -2.813 3.363 1.00 97.69 91 HIS A N 1
ATOM 740 C CA . HIS A 1 91 ? -9.537 -1.882 4.455 1.00 97.69 91 HIS A CA 1
ATOM 741 C C . HIS A 1 91 ? -9.427 -0.438 3.963 1.00 97.69 91 HIS A C 1
ATOM 743 O O . HIS A 1 91 ? -8.459 -0.062 3.308 1.00 97.69 91 HIS A O 1
ATOM 749 N N . SER A 1 92 ? -10.386 0.408 4.335 1.00 96.81 92 SER A N 1
ATOM 750 C CA . SER A 1 92 ? -10.305 1.846 4.068 1.00 96.81 92 SER A CA 1
ATOM 751 C C . SER A 1 92 ? -9.270 2.502 4.980 1.00 96.81 92 SER A C 1
ATOM 753 O O . SER A 1 92 ? -9.463 2.533 6.195 1.00 96.81 92 SER A O 1
ATOM 755 N N . LEU A 1 93 ? -8.232 3.127 4.413 1.00 95.00 93 LEU A N 1
ATOM 756 C CA . LEU A 1 93 ? -7.212 3.830 5.200 1.00 95.00 93 LEU A CA 1
ATOM 757 C C . LEU A 1 93 ? -7.811 4.930 6.107 1.00 95.00 93 LEU A C 1
ATOM 759 O O . LEU A 1 93 ? -7.456 4.964 7.285 1.00 95.00 93 LEU A O 1
ATOM 763 N N . PRO A 1 94 ? -8.773 5.767 5.655 1.00 94.44 94 PRO A N 1
ATOM 764 C CA . PRO A 1 94 ? -9.476 6.701 6.544 1.00 94.44 94 PRO A CA 1
ATOM 765 C C . PRO A 1 94 ? -10.153 6.046 7.760 1.00 94.44 94 PRO A C 1
ATOM 767 O O . PRO A 1 94 ? -10.132 6.602 8.856 1.00 94.44 94 PRO A O 1
ATOM 770 N N . VAL A 1 95 ? -10.722 4.848 7.592 1.00 96.12 95 VAL A N 1
ATOM 771 C CA . VAL A 1 95 ? -11.374 4.109 8.684 1.00 96.12 95 VAL A CA 1
ATOM 772 C C . VAL A 1 95 ? -10.333 3.588 9.670 1.00 96.12 95 VAL A C 1
ATOM 774 O O . VAL A 1 95 ? -10.517 3.750 10.873 1.00 96.12 95 VAL A O 1
ATOM 777 N N . LEU A 1 96 ? -9.219 3.036 9.177 1.00 96.31 96 LEU A N 1
ATOM 778 C CA . LEU A 1 96 ? -8.112 2.585 10.026 1.00 96.31 96 LEU A CA 1
ATOM 779 C C . LEU A 1 96 ? -7.512 3.744 10.840 1.00 96.31 96 LEU A C 1
ATOM 781 O O . LEU A 1 96 ? -7.291 3.599 12.040 1.00 96.31 96 LEU A O 1
ATOM 785 N N . LYS A 1 97 ? -7.323 4.919 10.223 1.00 93.69 97 LYS A N 1
ATOM 786 C CA . LYS A 1 97 ? -6.893 6.142 10.924 1.00 93.69 97 LYS A CA 1
ATOM 787 C C . LYS A 1 97 ? -7.872 6.520 12.041 1.00 93.69 97 LYS A C 1
ATOM 789 O O . LYS A 1 97 ? -7.464 6.770 13.170 1.00 93.69 97 LYS A O 1
ATOM 794 N N . ASN A 1 98 ? -9.174 6.498 11.755 1.00 94.44 98 ASN A N 1
ATOM 795 C CA . ASN A 1 98 ? -10.205 6.772 12.755 1.00 94.44 98 ASN A CA 1
ATOM 796 C C . ASN A 1 98 ? -10.232 5.731 13.894 1.00 94.44 98 ASN A C 1
ATOM 798 O O . ASN A 1 98 ? -10.504 6.091 15.035 1.00 94.44 98 ASN A O 1
ATOM 802 N N . PHE A 1 99 ? -9.933 4.459 13.622 1.00 95.62 99 PHE A N 1
ATOM 803 C CA . PHE A 1 99 ? -9.791 3.437 14.665 1.00 95.62 99 PHE A CA 1
ATOM 804 C C . PHE A 1 99 ? -8.623 3.745 15.603 1.00 95.62 99 PHE A C 1
ATOM 806 O O . PHE A 1 99 ? -8.825 3.755 16.819 1.00 95.62 99 PHE A O 1
ATOM 813 N N . LEU A 1 100 ? -7.456 4.099 15.058 1.00 93.38 100 LEU A N 1
ATOM 814 C CA . LEU A 1 100 ? -6.296 4.504 15.859 1.00 93.38 100 LEU A CA 1
ATOM 815 C C . LEU A 1 100 ? -6.605 5.727 16.734 1.00 93.38 100 LEU A C 1
ATOM 817 O O . LEU A 1 100 ? -6.297 5.715 17.926 1.00 93.38 100 LEU A O 1
ATOM 821 N N . ASN A 1 101 ? -7.309 6.724 16.188 1.00 90.75 101 ASN A N 1
ATOM 822 C CA . ASN A 1 101 ? -7.758 7.904 16.940 1.00 90.75 101 ASN A CA 1
ATOM 823 C C . ASN A 1 101 ? -8.734 7.556 18.081 1.00 90.75 101 ASN A C 1
ATOM 825 O O . ASN A 1 101 ? -8.845 8.300 19.049 1.00 90.75 101 ASN A O 1
ATOM 829 N N . LYS A 1 102 ? -9.443 6.424 17.981 1.00 91.94 102 LYS A N 1
ATOM 830 C CA . LYS A 1 102 ? -10.368 5.899 19.002 1.00 91.94 102 LYS A CA 1
ATOM 831 C C . LYS A 1 102 ? -9.740 4.817 19.885 1.00 91.94 102 LYS A C 1
ATOM 833 O O . LYS A 1 102 ? -10.465 4.050 20.522 1.00 91.94 102 LYS A O 1
ATOM 838 N N . ASN A 1 103 ? -8.410 4.726 19.920 1.00 90.06 103 ASN A N 1
ATOM 839 C CA . ASN A 1 103 ? -7.655 3.745 20.707 1.00 90.06 103 ASN A CA 1
ATOM 840 C C . ASN A 1 103 ? -7.953 2.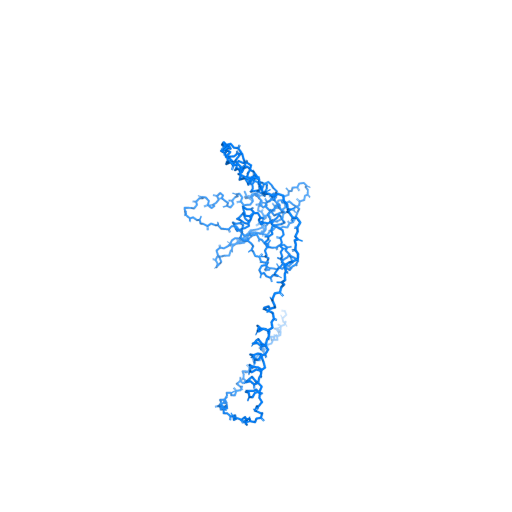285 20.328 1.00 90.06 103 ASN A C 1
ATOM 842 O O . ASN A 1 103 ? -7.793 1.380 21.145 1.00 90.06 103 ASN A O 1
ATOM 846 N N . LYS A 1 104 ? -8.408 2.043 19.096 1.00 95.88 104 LYS A N 1
ATOM 847 C CA . LYS A 1 104 ? -8.577 0.700 18.541 1.00 95.88 104 LYS A CA 1
ATOM 848 C C . LYS A 1 104 ? -7.347 0.374 17.704 1.00 95.88 104 LYS A C 1
ATOM 850 O O . LYS A 1 104 ? -7.043 1.081 16.749 1.00 95.88 104 LYS A O 1
ATOM 855 N N . THR A 1 105 ? -6.637 -0.682 18.085 1.00 95.88 105 THR A N 1
ATOM 856 C CA . THR A 1 105 ? -5.381 -1.122 17.453 1.00 95.88 105 THR A CA 1
ATOM 857 C C . THR A 1 105 ? -5.579 -2.264 16.465 1.00 95.88 105 THR A C 1
ATOM 859 O O . THR A 1 105 ? -4.628 -2.670 15.805 1.00 95.88 105 THR A O 1
ATOM 862 N N . GLU A 1 106 ? -6.805 -2.769 16.340 1.00 97.75 106 GLU A N 1
ATOM 863 C CA . GLU A 1 106 ? -7.161 -3.899 15.490 1.00 97.75 106 GLU A CA 1
ATOM 864 C C . GLU A 1 106 ? -8.361 -3.553 14.609 1.00 97.75 106 GLU A C 1
ATOM 866 O O . GLU A 1 106 ? -9.224 -2.750 14.977 1.00 97.75 106 GLU A O 1
ATOM 871 N N . ALA A 1 107 ? -8.420 -4.179 13.438 1.00 98.00 107 ALA A N 1
ATOM 872 C CA . ALA A 1 107 ? -9.549 -4.103 12.528 1.00 98.00 107 ALA A CA 1
ATOM 873 C C . ALA A 1 107 ? -9.982 -5.512 12.119 1.00 98.00 107 ALA A C 1
ATOM 875 O O . ALA A 1 107 ? -9.154 -6.356 11.782 1.00 98.00 107 ALA A O 1
ATOM 876 N N . GLN A 1 108 ? -11.290 -5.759 12.100 1.00 98.12 108 GLN A N 1
ATOM 877 C CA . GLN A 1 108 ? -11.824 -7.041 11.657 1.00 98.12 108 GLN A CA 1
ATOM 878 C C . GLN A 1 108 ? -11.830 -7.137 10.128 1.00 98.12 108 GLN A C 1
ATOM 880 O O . GLN A 1 108 ? -12.388 -6.278 9.435 1.00 98.12 108 GLN A O 1
ATOM 885 N N . CYS A 1 109 ? -11.261 -8.214 9.596 1.00 98.12 109 CYS A N 1
ATOM 886 C CA . CYS A 1 109 ? -11.394 -8.583 8.196 1.00 98.12 109 CYS A CA 1
ATOM 887 C C . CYS A 1 109 ? -12.818 -9.084 7.924 1.00 98.12 109 CYS A C 1
ATOM 889 O O . CYS A 1 109 ? -13.204 -10.144 8.407 1.00 98.12 109 CYS A O 1
ATOM 891 N N . GLN A 1 110 ? -13.593 -8.376 7.101 1.00 96.62 110 GLN A N 1
ATOM 892 C CA . GLN A 1 110 ? -14.994 -8.745 6.830 1.00 96.62 110 GLN A CA 1
ATOM 893 C C . GLN A 1 110 ? -15.141 -10.006 5.966 1.00 96.62 110 GLN A C 1
ATOM 895 O O . GLN A 1 110 ? -16.223 -10.572 5.866 1.00 96.62 110 GLN A O 1
ATOM 900 N N . LYS A 1 111 ? -14.048 -10.464 5.345 1.00 96.06 111 LYS A N 1
ATOM 901 C CA . LYS A 1 111 ? -14.022 -11.707 4.564 1.00 96.06 111 LYS A CA 1
ATOM 902 C C . LYS A 1 111 ? -13.784 -12.951 5.425 1.00 96.06 111 LYS A C 1
ATOM 904 O O . LYS A 1 111 ? -14.283 -14.012 5.080 1.00 96.06 111 LYS A O 1
ATOM 909 N N . SER A 1 112 ? -13.000 -12.836 6.500 1.00 96.75 112 SER A N 1
ATOM 910 C CA . SER A 1 112 ? -12.571 -13.983 7.324 1.00 96.75 112 SER A CA 1
ATOM 911 C C . SER A 1 112 ? -13.051 -13.933 8.775 1.00 96.75 112 SER A C 1
ATOM 913 O O . SER A 1 112 ? -12.985 -14.937 9.469 1.00 96.75 112 SER A O 1
ATOM 915 N N . GLY A 1 113 ? -13.505 -12.776 9.260 1.00 97.12 113 GLY A N 1
ATOM 916 C CA . GLY A 1 113 ? -13.848 -12.547 10.664 1.00 97.12 113 GLY A CA 1
ATOM 917 C C . GLY A 1 113 ? -12.645 -12.303 11.585 1.00 97.12 113 GLY A C 1
ATOM 918 O O . GLY A 1 113 ? -12.852 -11.919 12.735 1.00 97.12 113 GLY A O 1
ATOM 919 N N . ILE A 1 114 ? -11.411 -12.467 11.092 1.00 97.94 114 ILE A N 1
ATOM 920 C CA . ILE A 1 114 ? -10.171 -12.367 11.877 1.00 97.94 114 ILE A CA 1
ATOM 921 C C . ILE A 1 114 ? -9.868 -10.908 12.238 1.00 97.94 114 ILE A C 1
ATOM 923 O O . ILE A 1 114 ? -9.959 -10.017 11.386 1.00 97.94 114 ILE A O 1
ATOM 927 N N . LEU A 1 115 ? -9.484 -10.671 13.495 1.00 98.12 115 LEU A N 1
ATOM 928 C CA . LEU A 1 115 ? -8.941 -9.394 13.958 1.00 98.12 115 LEU A CA 1
ATOM 929 C C . LEU A 1 115 ? -7.475 -9.278 13.545 1.00 98.12 115 LEU A C 1
ATOM 931 O O . LEU A 1 115 ? -6.664 -10.151 13.838 1.00 98.12 115 LEU A O 1
ATOM 935 N N . VAL A 1 116 ? -7.152 -8.200 12.838 1.00 97.69 116 VAL A N 1
ATOM 936 C CA . VAL A 1 116 ? -5.809 -7.940 12.321 1.00 97.69 1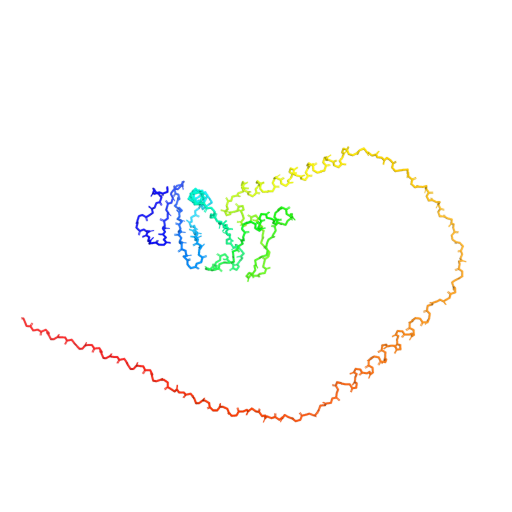16 VAL A CA 1
ATOM 937 C C . VAL A 1 116 ? -5.256 -6.673 12.971 1.00 97.69 116 VAL A C 1
ATOM 939 O O . VAL A 1 116 ? -5.957 -5.652 12.971 1.00 97.69 116 VAL A O 1
ATOM 942 N N . PRO A 1 117 ? -4.009 -6.685 13.478 1.00 97.50 117 PRO A N 1
ATOM 943 C CA . PRO A 1 117 ? -3.356 -5.480 13.975 1.00 97.50 117 PRO A CA 1
ATOM 944 C C . PRO A 1 117 ? -3.261 -4.403 12.888 1.00 97.50 117 PRO A C 1
ATOM 946 O O . PRO A 1 117 ? -2.758 -4.645 11.790 1.00 97.50 117 PRO A O 1
ATOM 949 N N . ILE A 1 118 ? -3.700 -3.180 13.197 1.00 96.81 118 ILE A N 1
ATOM 950 C CA . ILE A 1 118 ? -3.661 -2.046 12.259 1.00 96.81 118 ILE A CA 1
ATOM 951 C C . ILE A 1 118 ? -2.217 -1.679 11.899 1.00 96.81 118 ILE A C 1
ATOM 953 O O . ILE A 1 118 ? -1.962 -1.236 10.780 1.00 96.81 118 ILE A O 1
ATOM 957 N N . TRP A 1 119 ? -1.267 -1.907 12.810 1.00 95.38 119 TRP A N 1
ATOM 958 C CA . TRP A 1 119 ? 0.163 -1.776 12.532 1.00 95.38 119 TRP A CA 1
ATOM 959 C C . TRP A 1 119 ? 0.590 -2.597 11.307 1.00 95.38 119 TRP A C 1
ATOM 961 O O . TRP A 1 119 ? 1.200 -2.045 10.396 1.00 95.38 119 TRP A O 1
ATOM 971 N N . ASN A 1 120 ? 0.184 -3.866 11.217 1.00 94.56 120 ASN A N 1
ATOM 972 C CA . ASN A 1 120 ? 0.565 -4.734 10.100 1.00 94.56 120 ASN A CA 1
ATOM 973 C C . ASN A 1 120 ? -0.112 -4.312 8.782 1.00 94.56 120 ASN A C 1
ATOM 975 O O . ASN A 1 120 ? 0.333 -4.684 7.704 1.00 94.56 120 ASN A O 1
ATOM 979 N N . LEU A 1 121 ? -1.198 -3.536 8.845 1.00 95.25 121 LEU A N 1
ATOM 980 C CA . LEU A 1 121 ? -1.848 -2.978 7.658 1.00 95.25 121 LEU A CA 1
ATOM 981 C C . LEU A 1 121 ? -1.177 -1.672 7.216 1.00 95.25 121 LEU A C 1
ATOM 983 O O . LEU A 1 121 ? -0.929 -1.485 6.030 1.00 95.25 121 LEU A O 1
ATOM 987 N N . ILE A 1 122 ? -0.886 -0.762 8.148 1.00 93.56 122 ILE A N 1
ATOM 988 C CA . ILE A 1 122 ? -0.368 0.582 7.853 1.00 93.56 122 ILE A CA 1
ATOM 989 C C . ILE A 1 122 ? 1.162 0.619 7.903 1.00 93.56 122 ILE A C 1
ATOM 991 O O . ILE A 1 122 ? 1.796 0.971 6.913 1.00 93.56 122 ILE A O 1
ATOM 995 N N . GLY A 1 123 ? 1.754 0.275 9.044 1.00 88.69 123 GLY A N 1
ATOM 996 C CA . GLY A 1 123 ? 3.191 0.399 9.293 1.00 88.69 123 GLY A CA 1
ATOM 997 C C . GLY A 1 123 ? 4.032 -0.430 8.327 1.00 88.69 123 GLY A C 1
ATOM 998 O O . GLY A 1 123 ? 4.992 0.082 7.751 1.00 88.69 123 GLY A O 1
ATOM 999 N N . GLU A 1 124 ? 3.629 -1.679 8.088 1.00 87.69 124 GLU A N 1
ATOM 1000 C CA . GLU A 1 124 ? 4.330 -2.571 7.155 1.00 87.69 124 GLU A CA 1
ATOM 1001 C C . GLU A 1 124 ? 4.111 -2.194 5.680 1.00 87.69 124 GLU A C 1
ATOM 1003 O O . GLU A 1 124 ? 5.017 -2.369 4.868 1.00 87.69 124 GLU A O 1
ATOM 1008 N N . THR A 1 125 ? 2.941 -1.648 5.326 1.00 88.81 125 THR A N 1
ATOM 1009 C CA . THR A 1 125 ? 2.597 -1.347 3.923 1.00 88.81 125 THR A CA 1
ATOM 1010 C C . THR A 1 125 ? 3.053 0.043 3.490 1.00 88.81 125 THR A C 1
ATOM 1012 O O . THR A 1 125 ? 3.742 0.177 2.483 1.00 88.81 125 THR A O 1
ATOM 1015 N N . ILE A 1 126 ? 2.641 1.085 4.219 1.00 86.50 126 ILE A N 1
ATOM 1016 C CA . ILE A 1 126 ? 2.860 2.488 3.833 1.00 86.50 126 ILE A CA 1
ATOM 1017 C C . ILE A 1 126 ? 3.937 3.184 4.668 1.00 86.50 126 ILE A C 1
ATOM 1019 O O . ILE A 1 126 ? 4.491 4.177 4.213 1.00 86.50 126 ILE A O 1
ATOM 1023 N N . GLY A 1 127 ? 4.273 2.652 5.847 1.00 86.38 127 GLY A N 1
ATOM 1024 C CA . GLY A 1 127 ? 5.433 3.080 6.626 1.00 86.38 127 GLY A CA 1
ATOM 1025 C C . GLY A 1 127 ? 5.171 3.370 8.099 1.00 86.38 127 GLY A C 1
ATOM 1026 O O . GLY A 1 127 ? 4.091 3.794 8.519 1.00 86.38 127 GLY A O 1
ATOM 1027 N N . GLU A 1 128 ? 6.214 3.126 8.894 1.00 84.00 128 GLU A N 1
ATOM 1028 C CA . GLU A 1 128 ? 6.226 3.314 10.344 1.00 84.00 128 GLU A CA 1
ATOM 1029 C C . GLU A 1 128 ? 6.067 4.779 10.747 1.00 84.00 128 GLU A C 1
ATOM 1031 O O . GLU A 1 128 ? 5.393 5.081 11.727 1.00 84.00 128 GLU A O 1
ATOM 1036 N N . ASP A 1 129 ? 6.670 5.698 10.004 1.00 84.00 129 ASP A N 1
ATOM 1037 C CA . ASP A 1 129 ? 6.594 7.132 10.257 1.00 84.00 129 ASP A CA 1
ATOM 1038 C C . ASP A 1 129 ? 5.158 7.653 10.107 1.00 84.00 129 ASP A C 1
ATOM 1040 O O . ASP A 1 129 ? 4.699 8.429 10.945 1.00 84.00 129 ASP A O 1
ATOM 1044 N N . ILE A 1 130 ? 4.415 7.173 9.104 1.00 83.19 130 ILE A N 1
ATOM 1045 C CA . ILE A 1 130 ? 2.998 7.507 8.917 1.00 83.19 130 ILE A CA 1
ATOM 1046 C C . ILE A 1 130 ? 2.183 6.994 10.103 1.00 83.19 130 ILE A C 1
ATOM 1048 O O . ILE A 1 130 ? 1.387 7.741 10.675 1.00 83.19 130 ILE A O 1
ATOM 1052 N N . TYR A 1 131 ? 2.403 5.741 10.503 1.00 85.88 131 TYR A N 1
ATOM 1053 C CA . TYR A 1 131 ? 1.739 5.163 11.669 1.00 85.88 131 TYR A CA 1
ATOM 1054 C C . TYR A 1 131 ? 2.049 5.957 12.944 1.00 85.88 131 TYR A C 1
ATOM 1056 O O . TYR A 1 131 ? 1.128 6.368 13.648 1.00 85.88 131 TYR A O 1
ATOM 1064 N N . LYS A 1 132 ? 3.330 6.253 13.198 1.00 87.44 132 LYS A N 1
ATOM 1065 C CA . LYS A 1 132 ? 3.780 7.038 14.352 1.00 87.44 132 LYS A CA 1
ATOM 1066 C C . LYS A 1 132 ? 3.189 8.437 14.359 1.00 87.44 132 LYS A C 1
ATOM 1068 O O . LYS A 1 132 ? 2.778 8.896 15.416 1.00 87.44 132 LYS A O 1
ATOM 1073 N N . ARG A 1 133 ? 3.111 9.131 13.220 1.00 85.44 133 ARG A N 1
ATOM 1074 C CA . ARG A 1 133 ? 2.462 10.455 13.136 1.00 85.44 133 ARG A CA 1
ATOM 1075 C C . ARG A 1 133 ? 1.004 10.389 13.586 1.00 85.44 133 ARG A C 1
ATOM 1077 O O . ARG A 1 133 ? 0.578 11.230 14.366 1.00 85.44 133 ARG A O 1
ATOM 1084 N N . ILE A 1 134 ? 0.266 9.364 13.157 1.00 82.69 134 ILE A N 1
ATOM 1085 C CA . ILE A 1 134 ? -1.130 9.157 13.570 1.00 82.69 134 ILE A CA 1
ATOM 1086 C C . ILE A 1 134 ? -1.224 8.879 15.082 1.00 82.69 134 ILE A C 1
ATOM 1088 O O . ILE A 1 134 ? -2.102 9.419 15.750 1.00 82.69 134 ILE A O 1
ATOM 1092 N N . THR A 1 135 ? -0.326 8.067 15.649 1.00 83.81 135 THR A N 1
ATOM 1093 C CA . THR A 1 135 ? -0.394 7.674 17.070 1.00 83.81 135 THR A CA 1
ATOM 1094 C C . THR A 1 135 ? 0.224 8.682 18.046 1.00 83.81 135 THR A C 1
ATOM 1096 O O . THR A 1 135 ? -0.218 8.757 19.186 1.00 83.81 135 THR A O 1
ATOM 1099 N N . SER A 1 136 ? 1.225 9.459 17.634 1.00 81.88 136 SER A N 1
ATOM 1100 C CA . SER A 1 136 ? 1.906 10.469 18.469 1.00 81.88 136 SER A CA 1
ATOM 1101 C C . SER A 1 136 ? 1.114 11.765 18.604 1.00 81.88 136 SER A C 1
ATOM 1103 O O . SER A 1 136 ? 1.123 12.379 19.670 1.00 81.88 136 SER A O 1
ATOM 1105 N N . GLU A 1 137 ? 0.367 12.161 17.571 1.00 74.12 137 GLU A N 1
ATOM 1106 C CA . GLU A 1 137 ? -0.559 13.294 17.669 1.00 74.12 137 GLU A CA 1
ATOM 1107 C C . GLU A 1 137 ? -1.606 13.048 18.768 1.00 74.12 137 GLU A C 1
ATOM 1109 O O . GLU A 1 137 ? -1.931 13.932 19.559 1.00 74.12 137 GLU A O 1
ATOM 1114 N N . ARG A 1 138 ? -2.039 11.791 18.917 1.00 70.31 138 ARG A N 1
ATOM 1115 C CA . ARG A 1 138 ? -2.875 11.351 20.040 1.00 70.31 138 ARG A CA 1
ATOM 1116 C C . ARG A 1 138 ? -2.187 11.540 21.395 1.00 70.31 138 ARG A C 1
ATOM 1118 O O . ARG A 1 138 ? -2.842 12.000 22.331 1.00 70.31 138 ARG A O 1
ATOM 1125 N N . GLU A 1 139 ? -0.922 11.148 21.547 1.00 68.94 139 GLU A N 1
ATOM 1126 C CA . GLU A 1 139 ? -0.204 11.289 22.827 1.00 68.94 139 GLU A CA 1
ATOM 1127 C C . GLU A 1 139 ? -0.106 12.759 23.241 1.00 68.94 139 GLU A C 1
ATOM 1129 O O . GLU A 1 139 ? -0.327 13.089 24.405 1.00 68.94 139 GLU A O 1
ATOM 1134 N N . ARG A 1 140 ? 0.116 13.659 22.276 1.00 71.50 140 ARG A N 1
ATOM 1135 C CA . ARG A 1 140 ? 0.113 15.108 22.516 1.00 71.50 140 ARG A CA 1
ATOM 1136 C C . ARG A 1 140 ? -1.245 15.615 22.998 1.00 71.50 140 ARG A C 1
ATOM 1138 O O . ARG A 1 140 ? -1.285 16.303 24.014 1.00 71.50 140 ARG A O 1
ATOM 1145 N N . ILE A 1 141 ? -2.340 15.232 22.335 1.00 68.62 141 ILE A N 1
ATOM 1146 C CA . ILE A 1 141 ? -3.704 15.628 22.734 1.00 68.62 141 ILE A CA 1
ATOM 1147 C C . ILE A 1 141 ? -4.046 15.091 24.131 1.00 68.62 141 ILE A C 1
ATOM 1149 O O . ILE A 1 141 ? -4.552 15.832 24.968 1.00 68.62 141 ILE A O 1
ATOM 1153 N N . THR A 1 142 ? -3.723 13.824 24.408 1.00 69.56 142 THR A N 1
ATOM 1154 C CA . THR A 1 142 ? -4.034 13.177 25.696 1.00 69.56 142 THR A CA 1
ATOM 1155 C C . THR A 1 142 ? -3.256 13.824 26.847 1.00 69.56 142 THR A C 1
ATOM 1157 O O . THR A 1 142 ? -3.824 14.126 27.899 1.00 69.56 142 THR A O 1
ATOM 1160 N N . ASN A 1 143 ? -1.964 14.094 26.638 1.00 70.31 143 ASN A N 1
ATOM 1161 C CA . ASN A 1 143 ? -1.115 14.742 27.636 1.00 70.31 143 ASN A CA 1
ATOM 1162 C C . ASN A 1 143 ? -1.525 16.200 27.872 1.00 70.31 143 ASN A C 1
ATOM 1164 O O . ASN A 1 143 ? -1.518 16.651 29.014 1.00 70.31 143 ASN A O 1
ATOM 1168 N N . GLN A 1 144 ? -1.952 16.922 26.828 1.00 72.44 144 GLN A N 1
ATOM 1169 C CA . GLN A 1 144 ? -2.526 18.258 26.989 1.00 72.44 144 GLN A CA 1
ATOM 1170 C C . GLN A 1 144 ? -3.807 18.222 27.823 1.00 72.44 144 GLN A C 1
ATOM 1172 O O . GLN A 1 144 ? -3.892 18.970 28.792 1.00 72.44 144 GLN A O 1
ATOM 1177 N N . THR A 1 145 ? -4.769 17.338 27.529 1.00 68.56 145 THR A N 1
ATOM 1178 C CA . THR A 1 145 ? -5.992 17.233 28.347 1.00 68.56 145 THR A CA 1
ATOM 1179 C C . THR A 1 145 ? -5.684 16.928 29.809 1.00 68.56 145 THR A C 1
ATOM 1181 O O . THR A 1 145 ? -6.247 17.575 30.685 1.00 68.56 145 THR A O 1
ATOM 1184 N N . ASN A 1 146 ? -4.745 16.021 30.087 1.00 64.50 146 ASN A N 1
ATOM 1185 C CA . ASN A 1 146 ? -4.361 15.692 31.460 1.00 64.50 146 ASN A CA 1
ATOM 1186 C C . ASN A 1 146 ? -3.734 16.890 32.191 1.00 64.50 146 ASN A C 1
ATOM 1188 O O . ASN A 1 146 ? -4.007 17.086 33.369 1.00 64.50 146 ASN A O 1
ATOM 1192 N N . ASN A 1 147 ? -2.955 17.725 31.496 1.00 64.88 147 ASN A N 1
ATOM 1193 C CA . ASN A 1 147 ? -2.393 18.944 32.080 1.00 64.88 147 ASN A CA 1
ATOM 1194 C C . ASN A 1 147 ? -3.476 20.000 32.367 1.00 64.88 147 ASN A C 1
ATOM 1196 O O . ASN A 1 147 ? -3.452 20.605 33.431 1.00 64.88 147 ASN A O 1
ATOM 1200 N N . PHE A 1 148 ? -4.479 20.158 31.494 1.00 60.59 148 PHE A N 1
ATOM 1201 C CA . PHE A 1 148 ? -5.598 21.084 31.732 1.00 60.59 148 PHE A CA 1
ATOM 1202 C C . PHE A 1 148 ? -6.487 20.685 32.924 1.00 60.59 148 PHE A C 1
ATOM 1204 O O . PHE A 1 148 ? -7.017 21.564 33.599 1.00 60.59 148 PHE A O 1
ATOM 1211 N N . PHE A 1 149 ? -6.649 19.389 33.218 1.00 57.78 149 PHE A N 1
ATOM 1212 C CA . PHE A 1 149 ? -7.391 18.937 34.406 1.00 57.78 149 PHE A CA 1
ATOM 1213 C C . PHE A 1 149 ? -6.623 19.146 35.720 1.00 57.78 149 PHE A C 1
ATOM 1215 O O . PHE A 1 149 ? -7.250 19.254 36.772 1.00 57.78 149 PHE A O 1
ATOM 1222 N N . ASN A 1 150 ? -5.294 19.244 35.665 1.00 58.12 150 ASN A N 1
ATOM 1223 C CA . ASN A 1 150 ? -4.451 19.433 36.846 1.00 58.12 150 ASN A CA 1
ATOM 1224 C C . ASN A 1 150 ? -4.302 20.911 37.262 1.00 58.12 150 ASN A C 1
ATOM 1226 O O . ASN A 1 150 ? -3.868 21.171 38.381 1.00 58.12 150 ASN A O 1
ATOM 1230 N N . ASP A 1 151 ? -4.699 21.858 36.404 1.00 58.78 151 ASP A N 1
ATOM 1231 C CA . ASP A 1 151 ? -4.647 23.307 36.671 1.00 58.78 151 ASP A CA 1
ATOM 1232 C C . ASP A 1 151 ? -5.975 23.888 37.197 1.00 58.78 151 ASP A C 1
ATOM 1234 O O . ASP A 1 151 ? -6.072 25.085 37.480 1.00 58.78 151 ASP A O 1
ATOM 1238 N N . SER A 1 152 ? -7.020 23.066 37.357 1.00 51.16 152 SER A N 1
ATOM 1239 C CA . SER A 1 152 ? -8.253 23.515 38.009 1.00 51.16 152 SER A CA 1
ATOM 1240 C C . SER A 1 152 ? -7.994 23.672 39.515 1.00 51.16 152 SER A C 1
ATOM 1242 O O . SER A 1 152 ? -7.611 22.689 40.153 1.00 51.16 152 SER A O 1
ATOM 1244 N N . PRO A 1 153 ? -8.217 24.857 40.122 1.00 50.09 153 PRO A N 1
ATOM 1245 C CA . PRO A 1 153 ? -8.048 25.034 41.556 1.00 50.09 153 PRO A CA 1
ATOM 1246 C C . PRO A 1 153 ? -8.954 24.045 42.276 1.00 50.09 153 PRO A C 1
ATOM 1248 O O . PRO A 1 153 ? -10.172 24.055 42.078 1.00 50.09 153 PRO A O 1
ATOM 1251 N N . SER A 1 154 ? -8.358 23.196 43.107 1.00 45.72 154 SER A N 1
ATOM 1252 C CA . SER A 1 154 ? -9.068 22.377 44.075 1.00 45.72 154 SER A CA 1
ATOM 1253 C C . SER A 1 154 ? -9.914 23.303 44.944 1.00 45.72 154 SER A C 1
ATOM 1255 O O . SER A 1 154 ? -9.427 23.902 45.901 1.00 45.72 154 SER A O 1
ATOM 1257 N N . THR A 1 155 ? -11.188 23.460 44.596 1.00 42.62 155 THR A N 1
ATOM 1258 C CA . THR A 1 155 ? -12.174 23.898 45.571 1.00 42.62 155 THR A CA 1
ATOM 1259 C C . THR A 1 155 ? -12.322 22.697 46.488 1.00 42.62 155 THR A C 1
ATOM 1261 O O . THR A 1 155 ? -12.900 21.686 46.092 1.00 42.62 155 THR A O 1
ATOM 1264 N N . GLU A 1 156 ? -11.697 22.760 47.664 1.00 47.12 156 GLU A N 1
ATOM 1265 C CA . GLU A 1 156 ? -11.994 21.844 48.758 1.00 47.12 156 GLU A CA 1
ATOM 1266 C C . GLU A 1 156 ? -13.511 21.850 48.955 1.00 47.12 156 GLU A C 1
ATOM 1268 O O . GLU A 1 156 ? -14.095 22.798 49.482 1.00 47.12 156 GLU A O 1
ATOM 1273 N N . SER A 1 157 ? -14.170 20.795 48.482 1.00 51.75 157 SER A N 1
ATOM 1274 C CA . SER A 1 157 ? -15.479 20.444 49.001 1.00 51.75 157 SER A CA 1
ATOM 1275 C C . SER A 1 157 ? -15.258 20.098 50.472 1.00 51.75 157 SER A C 1
ATOM 1277 O O . SER A 1 157 ? -14.404 19.250 50.747 1.00 51.75 157 SER A O 1
ATOM 1279 N N . PRO A 1 158 ? -15.985 20.713 51.420 1.00 54.03 158 PRO A N 1
ATOM 1280 C CA . PRO A 1 158 ? -15.884 20.343 52.821 1.00 54.03 158 PRO A CA 1
ATOM 1281 C C . PRO A 1 158 ? -16.097 18.836 52.944 1.00 54.03 158 PRO A C 1
ATOM 1283 O O . PRO A 1 158 ? -17.054 18.297 52.378 1.00 54.03 158 PRO A O 1
ATOM 1286 N N . ASN A 1 159 ? -15.183 18.161 53.640 1.00 62.97 159 ASN A N 1
ATOM 1287 C CA . ASN A 1 159 ? -15.314 16.738 53.915 1.00 62.97 159 ASN A CA 1
ATOM 1288 C C . ASN A 1 159 ? -16.697 16.475 54.542 1.00 62.97 159 ASN A C 1
ATOM 1290 O O . ASN A 1 159 ? -17.079 17.191 55.475 1.00 62.97 159 ASN A O 1
ATOM 1294 N N . PRO A 1 160 ? -17.466 15.482 54.057 1.00 64.50 160 PRO A N 1
ATOM 1295 C CA . PRO A 1 160 ? -18.674 15.066 54.750 1.00 64.50 160 PRO A CA 1
ATOM 1296 C C . PRO A 1 160 ? -18.294 14.576 56.157 1.00 64.50 160 PRO A C 1
ATOM 1298 O O . PRO A 1 160 ? -17.228 13.974 56.320 1.00 64.50 160 PRO A O 1
ATOM 1301 N N . PRO A 1 161 ? -19.122 14.853 57.180 1.00 56.81 161 PRO A N 1
ATOM 1302 C CA . PRO A 1 161 ? -18.779 14.555 58.561 1.00 56.81 161 PRO A CA 1
ATOM 1303 C C . PRO A 1 161 ? -18.510 13.061 58.744 1.00 56.81 161 PRO A C 1
ATOM 1305 O O . PRO A 1 161 ? -19.222 12.207 58.213 1.00 56.81 161 PRO A O 1
ATOM 1308 N N . GLU A 1 162 ? -17.452 12.787 59.499 1.00 57.19 162 GLU A N 1
ATOM 1309 C CA . GLU A 1 162 ? -16.965 11.459 59.837 1.00 57.19 162 GLU A CA 1
ATOM 1310 C C . GLU A 1 162 ? -18.091 10.570 60.390 1.00 57.19 162 GLU A C 1
ATOM 1312 O O . GLU A 1 162 ? -18.827 10.942 61.308 1.00 57.19 162 GLU A O 1
ATOM 1317 N N . SER A 1 163 ? -18.252 9.396 59.777 1.00 48.00 163 SER A N 1
ATOM 1318 C CA . SER A 1 163 ? -19.250 8.393 60.155 1.00 48.00 163 SER A CA 1
ATOM 1319 C C . SER A 1 163 ? -19.004 7.899 61.588 1.00 48.00 163 SER A C 1
ATOM 1321 O O . SER A 1 163 ? -17.871 7.533 61.902 1.00 48.00 163 SER A O 1
ATOM 1323 N N . PRO A 1 164 ? -20.036 7.773 62.445 1.00 52.25 164 PRO A N 1
ATOM 1324 C CA . PRO A 1 164 ? -19.863 7.213 63.781 1.00 52.25 164 PRO A CA 1
ATOM 1325 C C . PRO A 1 164 ? -19.386 5.752 63.730 1.00 52.25 164 PRO A C 1
ATOM 1327 O O . PRO A 1 164 ? -19.882 4.946 62.940 1.00 52.25 164 PRO A O 1
ATOM 1330 N N . GLN A 1 165 ? -18.435 5.421 64.607 1.00 51.28 165 GLN A N 1
ATOM 1331 C CA . GLN A 1 165 ? -17.894 4.076 64.845 1.00 51.28 165 GLN A CA 1
ATOM 1332 C C . GLN A 1 165 ? -19.005 3.048 65.167 1.00 51.28 165 GLN A C 1
ATOM 1334 O O . GLN A 1 165 ? -19.967 3.383 65.867 1.00 51.28 165 GLN A O 1
ATOM 1339 N N . PRO A 1 166 ? -18.890 1.779 64.719 1.00 48.00 166 PRO A N 1
ATOM 1340 C CA . PRO A 1 166 ? -19.941 0.784 64.904 1.00 48.00 166 PRO A CA 1
ATOM 1341 C C . PRO A 1 166 ? -20.110 0.409 66.382 1.00 48.00 166 PRO A C 1
ATOM 1343 O O . PRO A 1 166 ? -19.188 -0.068 67.041 1.00 48.00 166 PRO A O 1
ATOM 1346 N N . THR A 1 167 ? -21.324 0.615 66.891 1.00 55.88 167 THR A N 1
ATOM 1347 C CA . THR A 1 167 ? -21.766 0.161 68.218 1.00 55.88 167 THR A CA 1
ATOM 1348 C C . THR A 1 167 ? -22.084 -1.346 68.171 1.00 55.88 167 THR A C 1
ATOM 1350 O O . THR A 1 167 ? -22.589 -1.810 67.144 1.00 55.88 167 THR A O 1
ATOM 1353 N N . PRO A 1 168 ? -21.827 -2.134 69.237 1.00 47.78 168 PRO A N 1
ATOM 1354 C CA . PRO A 1 168 ? -22.119 -3.568 69.251 1.00 47.78 168 PRO A CA 1
ATOM 1355 C C . PRO A 1 168 ? -23.608 -3.849 69.008 1.00 47.78 168 PRO A C 1
ATOM 1357 O O . PRO A 1 168 ? -24.477 -3.321 69.701 1.00 47.78 168 PRO A O 1
ATOM 1360 N N . LEU A 1 169 ? -23.896 -4.695 68.018 1.00 47.81 169 LEU A N 1
ATOM 1361 C CA . LEU A 1 169 ? -25.250 -5.118 67.664 1.00 47.81 169 LEU A CA 1
ATOM 1362 C C . LEU A 1 169 ? -25.851 -5.997 68.773 1.00 47.81 169 LEU A C 1
ATOM 1364 O O . LEU A 1 169 ? -25.406 -7.122 68.994 1.00 47.81 169 LEU A O 1
ATOM 1368 N N . HIS A 1 170 ? -26.902 -5.503 69.431 1.00 55.91 170 HIS A N 1
ATOM 1369 C CA . HIS A 1 170 ? -27.841 -6.338 70.186 1.00 55.91 170 HIS A CA 1
ATOM 1370 C C . HIS A 1 170 ? -28.643 -7.248 69.228 1.00 55.91 170 HIS A C 1
ATOM 1372 O O . HIS A 1 170 ? -28.861 -6.871 68.071 1.00 55.91 170 HIS A O 1
ATOM 1378 N N . PRO A 1 171 ? -29.126 -8.428 69.669 1.00 48.28 171 PRO A N 1
ATOM 1379 C CA . PRO A 1 171 ? -29.880 -9.326 68.804 1.00 48.28 171 PRO A CA 1
ATOM 1380 C C . PRO A 1 171 ? -31.266 -8.736 68.525 1.00 48.28 171 PRO A C 1
ATOM 1382 O O . PRO A 1 171 ? -32.097 -8.628 69.424 1.00 48.28 171 PRO A O 1
ATOM 1385 N N . ILE A 1 172 ? -31.519 -8.365 67.270 1.00 48.72 172 ILE A N 1
ATOM 1386 C CA . ILE A 1 172 ? -32.854 -8.004 66.790 1.00 48.72 172 ILE A CA 1
ATOM 1387 C C . ILE A 1 172 ? -33.571 -9.287 66.364 1.00 48.72 172 ILE A C 1
ATOM 1389 O O . ILE A 1 172 ? -33.131 -10.018 65.474 1.00 48.72 172 ILE A O 1
ATOM 1393 N N . GLU A 1 173 ? -34.695 -9.533 67.024 1.00 51.50 173 GLU A N 1
ATOM 1394 C CA . GLU A 1 173 ? -35.667 -10.585 66.762 1.00 51.50 173 GLU A CA 1
ATOM 1395 C C . GLU A 1 173 ? -36.218 -10.463 65.326 1.00 51.50 173 GLU A C 1
ATOM 1397 O O . GLU A 1 173 ? -36.959 -9.537 64.990 1.00 51.50 173 GLU A O 1
ATOM 1402 N N . ARG A 1 174 ? -35.820 -11.383 64.435 1.00 50.09 174 ARG A N 1
ATOM 1403 C CA . ARG A 1 174 ? -36.298 -11.402 63.044 1.00 50.09 174 ARG A CA 1
ATOM 1404 C C . ARG A 1 174 ? -37.683 -12.040 62.982 1.00 50.09 174 ARG A C 1
ATOM 1406 O O . ARG A 1 174 ? -37.811 -13.259 63.047 1.00 50.09 174 ARG A O 1
ATOM 1413 N N . ARG A 1 175 ? -38.724 -11.228 62.782 1.00 50.50 175 ARG A N 1
ATOM 1414 C CA . ARG A 1 175 ? -40.017 -11.731 62.294 1.00 50.50 175 ARG A CA 1
ATOM 1415 C C . ARG A 1 175 ? -39.881 -12.130 60.822 1.00 50.50 175 ARG A C 1
ATOM 1417 O O . ARG A 1 175 ? -39.408 -11.357 59.992 1.00 50.50 175 ARG A O 1
ATOM 1424 N N . ASN A 1 176 ? -40.286 -13.359 60.529 1.00 52.25 176 ASN A N 1
ATOM 1425 C CA . ASN A 1 176 ? -40.189 -14.029 59.236 1.00 52.25 176 ASN A CA 1
ATOM 1426 C C . ASN A 1 176 ? -41.048 -13.350 58.152 1.00 52.25 176 ASN A C 1
ATOM 1428 O O . ASN A 1 176 ? -42.272 -13.409 58.216 1.00 52.25 176 ASN A O 1
ATOM 1432 N N . LEU A 1 177 ? -40.413 -12.793 57.113 1.00 53.53 177 LEU A N 1
ATOM 1433 C CA . LEU A 1 177 ? -41.073 -12.294 55.890 1.00 53.53 177 LEU A CA 1
ATOM 1434 C C . LEU A 1 177 ? -40.656 -13.090 54.634 1.00 53.53 177 LEU A C 1
ATOM 1436 O O . LEU A 1 177 ? -40.688 -12.583 53.519 1.00 53.53 177 LEU A O 1
ATOM 1440 N N . GLN A 1 178 ? -40.246 -14.352 54.793 1.00 50.34 178 GLN A N 1
ATOM 1441 C CA . GLN A 1 178 ? -39.666 -15.151 53.701 1.00 50.34 178 GLN A CA 1
ATOM 1442 C C . GLN A 1 178 ? -40.477 -16.377 53.254 1.00 50.34 178 GLN A C 1
ATOM 1444 O O . GLN A 1 178 ? -39.942 -17.228 52.555 1.00 50.34 178 GLN A O 1
ATOM 1449 N N . VAL A 1 179 ? -41.770 -16.478 53.586 1.00 51.81 179 VAL A N 1
ATOM 1450 C CA . VAL A 1 179 ? -42.578 -17.658 53.191 1.00 51.81 179 VAL A CA 1
ATOM 1451 C C . VAL A 1 179 ? -43.619 -17.350 52.101 1.00 51.81 179 VAL A C 1
ATOM 1453 O O . VAL A 1 179 ? -43.942 -18.220 51.301 1.00 51.81 179 VAL A O 1
ATOM 1456 N N . GLY A 1 180 ? -44.094 -16.105 51.972 1.00 51.94 180 GLY A N 1
ATOM 1457 C CA . GLY A 1 180 ? -45.176 -15.770 51.027 1.00 51.94 180 GLY A CA 1
ATOM 1458 C C . GLY A 1 180 ? -44.765 -15.663 49.550 1.00 51.94 180 GLY A C 1
ATOM 1459 O O . GLY A 1 180 ? -45.541 -16.011 48.663 1.00 51.94 180 GLY A O 1
ATOM 1460 N N . ILE A 1 181 ? -43.543 -15.207 49.262 1.00 57.12 181 ILE A N 1
ATOM 1461 C CA . ILE A 1 181 ? -43.125 -14.882 47.883 1.00 57.12 181 ILE A CA 1
ATOM 1462 C C . ILE A 1 181 ? -42.756 -16.149 47.090 1.00 57.12 181 ILE A C 1
ATOM 1464 O O . ILE A 1 181 ? -43.055 -16.247 45.903 1.00 57.12 181 ILE A O 1
ATOM 1468 N N . ILE A 1 182 ? -42.182 -17.159 47.751 1.00 56.88 182 ILE A N 1
ATOM 1469 C CA . ILE A 1 182 ? -41.739 -18.409 47.108 1.00 56.88 182 ILE A CA 1
ATOM 1470 C C . ILE A 1 182 ? -42.936 -19.280 46.688 1.00 56.88 182 ILE A C 1
ATOM 1472 O O . ILE A 1 182 ? -42.909 -19.893 45.622 1.00 56.88 182 ILE A O 1
ATOM 1476 N N . VAL A 1 183 ? -44.024 -19.277 47.468 1.00 59.16 183 VAL A N 1
ATOM 1477 C CA . VAL A 1 183 ? -45.247 -20.036 47.147 1.00 59.16 183 VAL A CA 1
ATOM 1478 C C . VAL A 1 183 ? -45.975 -19.442 45.933 1.00 59.16 183 VAL A C 1
ATOM 1480 O O . VAL A 1 183 ? -46.500 -20.192 45.118 1.00 59.16 183 VAL A O 1
ATOM 1483 N N . SER A 1 184 ? -45.941 -18.116 45.753 1.00 59.41 184 SER A N 1
ATOM 1484 C CA . SER A 1 184 ? -46.551 -17.429 44.600 1.00 59.41 184 SER A CA 1
ATOM 1485 C C . SER A 1 184 ? -45.823 -17.712 43.276 1.00 59.41 184 SER A C 1
ATOM 1487 O O . SER A 1 184 ? -46.442 -17.907 42.232 1.00 59.41 184 SER A O 1
ATOM 1489 N N . ILE A 1 185 ? -44.491 -17.797 43.308 1.00 65.38 185 ILE A N 1
ATOM 1490 C CA . ILE A 1 185 ? -43.693 -18.049 42.099 1.00 65.38 185 ILE A CA 1
ATOM 1491 C C . ILE A 1 185 ? -43.806 -19.522 41.667 1.00 65.38 185 ILE A C 1
ATOM 1493 O O . ILE A 1 185 ? -43.912 -19.808 40.475 1.00 65.38 185 ILE A O 1
ATOM 1497 N N . LEU A 1 186 ? -43.865 -20.463 42.618 1.00 62.09 186 LEU A N 1
ATOM 1498 C CA . LEU A 1 186 ? -44.039 -21.887 42.309 1.00 62.09 186 LEU A CA 1
ATOM 1499 C C . LEU A 1 186 ? -45.430 -22.209 41.739 1.00 62.09 186 LEU A C 1
ATOM 1501 O O . LEU A 1 186 ? -45.531 -23.037 40.834 1.00 62.09 186 LEU A O 1
ATOM 1505 N N . THR A 1 187 ? -46.496 -21.535 42.185 1.00 60.59 187 THR A N 1
ATOM 1506 C CA . THR A 1 187 ? -47.842 -21.736 41.613 1.00 60.59 187 THR A CA 1
ATOM 1507 C C . THR A 1 187 ? -47.968 -21.172 40.194 1.00 60.59 187 THR A C 1
ATOM 1509 O O . THR A 1 187 ? -48.619 -21.792 39.349 1.00 60.59 187 THR A O 1
ATOM 1512 N N . LEU A 1 188 ? -47.294 -20.060 39.882 1.00 64.31 188 LEU A N 1
ATOM 1513 C CA . LEU A 1 188 ? -47.260 -19.496 38.526 1.00 64.31 188 LEU A CA 1
ATOM 1514 C C . LEU A 1 188 ? -46.475 -20.374 37.539 1.00 64.31 188 LEU A C 1
ATOM 1516 O O . LEU A 1 188 ? -46.903 -20.548 36.401 1.00 64.31 188 LEU A O 1
ATOM 1520 N N . ILE A 1 189 ? -45.371 -20.993 37.965 1.00 68.06 189 ILE A N 1
ATOM 1521 C CA . ILE A 1 189 ? -44.576 -21.882 37.100 1.00 68.06 189 ILE A CA 1
ATOM 1522 C C . ILE A 1 189 ? -45.330 -23.187 36.786 1.00 68.06 189 ILE A C 1
ATOM 1524 O O . ILE A 1 189 ? -45.333 -23.635 35.639 1.00 68.06 189 ILE A O 1
ATOM 1528 N N . VAL A 1 190 ? -46.023 -23.782 37.765 1.00 65.06 190 VAL A N 1
ATOM 1529 C CA . VAL A 1 190 ? -46.798 -25.022 37.550 1.00 65.06 190 VAL A CA 1
ATOM 1530 C C . VAL A 1 190 ? -48.011 -24.780 36.642 1.00 65.06 190 VAL A C 1
ATOM 1532 O O . VAL A 1 190 ? -48.310 -25.607 35.780 1.00 65.06 190 VAL A O 1
ATOM 1535 N N . THR A 1 191 ? -48.676 -23.627 36.766 1.00 59.75 191 THR A N 1
ATOM 1536 C CA . THR A 1 191 ? -49.811 -23.268 35.897 1.00 59.75 191 THR A CA 1
ATOM 1537 C C . THR A 1 191 ? -49.376 -22.898 34.478 1.00 59.75 191 THR A C 1
ATOM 1539 O O . THR A 1 191 ? -50.030 -23.308 33.517 1.00 59.75 191 THR A O 1
ATOM 1542 N N . PHE A 1 192 ? -48.242 -22.211 34.312 1.00 61.84 192 PHE A N 1
ATOM 1543 C CA . PHE A 1 192 ? -47.716 -21.879 32.986 1.00 61.84 192 PHE A CA 1
ATOM 1544 C C . PHE A 1 192 ? -47.205 -23.123 32.237 1.00 61.84 192 PHE A C 1
ATOM 1546 O O . PHE A 1 192 ? -47.487 -23.283 31.050 1.00 61.84 192 PHE A O 1
ATOM 1553 N N . CYS A 1 193 ? -46.554 -24.071 32.922 1.00 58.72 193 CYS A N 1
ATOM 1554 C CA . CYS A 1 193 ? -46.140 -25.338 32.304 1.00 58.72 193 CYS A CA 1
ATOM 1555 C C . CYS A 1 193 ? -47.331 -26.239 31.921 1.00 58.72 193 CYS A C 1
ATOM 1557 O O . CYS A 1 193 ? -47.281 -26.902 30.884 1.00 58.72 193 CYS A O 1
ATOM 1559 N N . GLY A 1 194 ? -48.424 -26.231 32.695 1.00 55.72 194 GLY A N 1
ATOM 1560 C CA . GLY A 1 194 ? -49.634 -27.005 32.381 1.00 55.72 194 GLY A CA 1
ATOM 1561 C C . GLY A 1 194 ? -50.369 -26.549 31.111 1.00 55.72 194 GLY A C 1
ATOM 1562 O O . GLY A 1 194 ? -50.971 -27.371 30.423 1.00 55.72 194 GLY A O 1
ATOM 1563 N N . LEU A 1 195 ? -50.284 -25.262 30.754 1.00 56.28 195 LEU A N 1
ATOM 1564 C CA . LEU A 1 195 ? -50.928 -24.702 29.554 1.00 56.2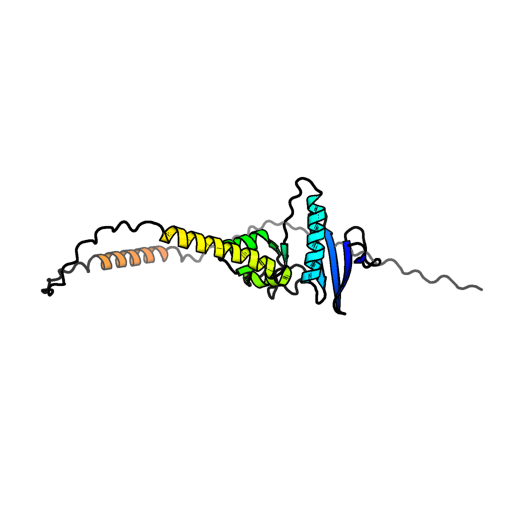8 195 LEU A CA 1
ATOM 1565 C C . LEU A 1 195 ? -50.099 -24.868 28.269 1.00 56.28 195 LEU A C 1
ATOM 1567 O O . LEU A 1 195 ? -50.661 -24.902 27.173 1.00 56.28 195 LEU A O 1
ATOM 1571 N N . VAL A 1 196 ? -48.776 -25.012 28.385 1.00 52.81 196 VAL A N 1
ATOM 1572 C CA . VAL A 1 196 ? -47.893 -25.260 27.230 1.00 52.81 196 VAL A CA 1
ATOM 1573 C C . VAL A 1 196 ? -47.919 -26.741 26.819 1.00 52.81 196 VAL A C 1
ATOM 1575 O O . VAL A 1 196 ? -47.846 -27.049 25.629 1.00 52.81 196 VAL A O 1
ATOM 1578 N N . PHE A 1 197 ? -48.127 -27.667 27.763 1.00 48.59 197 PHE A N 1
ATOM 1579 C CA . PHE A 1 197 ? -48.179 -29.108 27.474 1.00 48.59 197 PHE A CA 1
ATOM 1580 C C . PHE A 1 197 ? -49.468 -29.593 26.786 1.00 48.59 197 PHE A C 1
ATOM 1582 O O . PHE A 1 197 ? -49.444 -30.642 26.147 1.00 48.59 197 PHE A O 1
ATOM 1589 N N . THR A 1 198 ? -50.573 -28.841 26.829 1.00 50.25 198 THR A N 1
ATOM 1590 C CA . THR A 1 198 ? -51.824 -29.210 26.130 1.00 50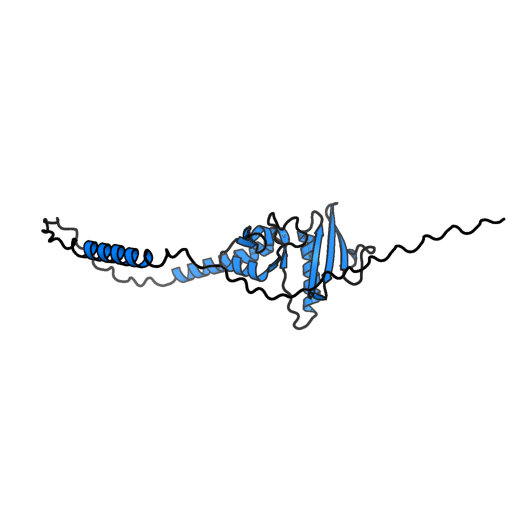.25 198 THR A CA 1
ATOM 1591 C C . THR A 1 198 ? -51.925 -28.666 24.700 1.00 50.25 198 THR A C 1
ATOM 1593 O O . THR A 1 198 ? -52.820 -29.073 23.965 1.00 50.25 198 THR A O 1
ATOM 1596 N N . ASN A 1 199 ? -50.993 -27.807 24.263 1.00 54.19 199 ASN A N 1
ATOM 1597 C CA . ASN A 1 199 ? -50.995 -27.214 22.916 1.00 54.19 199 ASN A CA 1
ATOM 1598 C C . ASN A 1 199 ? -49.912 -27.765 21.964 1.00 54.19 199 ASN A C 1
ATOM 1600 O O . ASN A 1 199 ? -49.823 -27.309 20.826 1.00 54.19 199 ASN A O 1
ATOM 1604 N N . ILE A 1 200 ? -49.094 -28.744 22.384 1.00 56.84 200 ILE A N 1
ATOM 1605 C CA . ILE A 1 200 ? -47.957 -29.266 21.585 1.00 56.84 200 ILE A CA 1
ATOM 1606 C C . ILE A 1 200 ? -48.051 -30.783 21.293 1.00 56.84 200 ILE A C 1
ATOM 1608 O O . ILE A 1 200 ? -47.165 -31.355 20.667 1.00 56.84 200 ILE A O 1
ATOM 1612 N N . TRP A 1 201 ? -49.153 -31.457 21.635 1.00 41.06 201 TRP A N 1
ATOM 1613 C CA . TRP A 1 201 ? -49.403 -32.845 21.208 1.00 41.06 201 TRP A CA 1
ATOM 1614 C C . TRP A 1 201 ? -50.752 -32.969 20.500 1.00 41.06 201 TRP A C 1
ATOM 1616 O O . TRP A 1 201 ? -51.777 -33.238 21.114 1.00 41.06 201 TRP A O 1
ATOM 1626 N N . ASN A 1 202 ? -50.743 -32.791 19.178 1.00 45.09 202 ASN A N 1
ATOM 1627 C CA . ASN A 1 202 ? -51.817 -33.285 18.321 1.00 45.09 202 ASN A CA 1
ATOM 1628 C C . ASN A 1 202 ? -51.207 -33.859 17.026 1.00 45.09 202 ASN A C 1
ATOM 1630 O O . ASN A 1 202 ? -51.021 -33.125 16.053 1.00 45.09 202 ASN A O 1
ATOM 1634 N N . PRO A 1 203 ? -50.807 -35.144 17.003 1.00 53.41 203 PRO A N 1
ATOM 1635 C CA . PRO A 1 203 ? -50.105 -35.732 15.874 1.00 53.41 203 PRO A CA 1
ATOM 1636 C C . PRO A 1 203 ? -51.098 -36.426 14.939 1.00 53.41 203 PRO A C 1
ATOM 1638 O O . PRO A 1 203 ? -51.108 -37.642 14.860 1.00 53.41 203 PRO A O 1
ATOM 1641 N N . PHE A 1 204 ? -51.955 -35.684 14.237 1.00 48.16 204 PHE A N 1
ATOM 1642 C CA . PHE A 1 204 ? -52.687 -36.217 13.079 1.00 48.16 204 PHE A CA 1
ATOM 1643 C C . PHE A 1 204 ? -53.195 -35.063 12.203 1.00 48.16 204 PHE A C 1
ATOM 1645 O O . PHE A 1 204 ? -54.250 -34.480 12.445 1.00 48.16 204 PHE A O 1
ATOM 1652 N N . LYS A 1 205 ? -52.443 -34.731 11.149 1.00 46.00 205 LYS A N 1
ATOM 1653 C CA . LYS A 1 205 ? -52.979 -34.009 9.989 1.00 46.00 205 LYS A CA 1
ATOM 1654 C C . LYS A 1 205 ? -52.475 -34.688 8.712 1.00 46.00 205 LYS A C 1
ATOM 1656 O O . LYS A 1 205 ? -51.262 -34.768 8.527 1.00 46.00 205 LYS A O 1
ATOM 1661 N N . PRO A 1 206 ? -53.368 -35.209 7.853 1.00 42.84 206 PRO A N 1
ATOM 1662 C CA . PRO A 1 206 ? -52.973 -35.815 6.590 1.00 42.84 206 PRO A CA 1
ATOM 1663 C C . PRO A 1 206 ? -52.446 -34.756 5.612 1.00 42.84 206 PRO A C 1
ATOM 1665 O O . PRO A 1 206 ? -52.983 -33.651 5.511 1.00 42.84 206 PRO A O 1
ATOM 1668 N N . SER A 1 207 ? -51.381 -35.124 4.897 1.00 41.00 207 SER A N 1
ATOM 1669 C CA . SER A 1 207 ? -50.772 -34.356 3.811 1.00 41.00 207 SER A CA 1
ATOM 1670 C C . SER A 1 207 ? -51.744 -34.256 2.634 1.00 41.00 207 SER A C 1
ATOM 1672 O O . SER A 1 207 ? -52.074 -35.271 2.022 1.00 41.00 207 SER A O 1
ATOM 1674 N N . ASN A 1 208 ? -52.214 -33.046 2.320 1.00 38.81 208 ASN A N 1
ATOM 1675 C CA . ASN A 1 208 ? -52.947 -32.779 1.087 1.00 38.81 208 ASN A CA 1
ATOM 1676 C C . ASN A 1 208 ? -51.991 -32.135 0.075 1.00 38.81 208 ASN A C 1
ATOM 1678 O O . ASN A 1 208 ? -51.695 -30.940 0.142 1.00 38.81 208 ASN A O 1
ATOM 1682 N N . ASN A 1 209 ? -51.480 -32.972 -0.827 1.00 38.25 209 ASN A N 1
ATOM 1683 C CA . ASN A 1 209 ? -50.707 -32.584 -1.998 1.00 38.25 209 ASN A CA 1
ATOM 1684 C C . ASN A 1 209 ? -51.630 -31.908 -3.017 1.00 38.25 209 ASN A C 1
ATOM 1686 O O . ASN A 1 209 ? -52.312 -32.586 -3.776 1.00 38.25 209 ASN A O 1
ATOM 1690 N N . ASN A 1 210 ? -51.574 -30.582 -3.090 1.00 39.47 210 ASN A N 1
ATOM 1691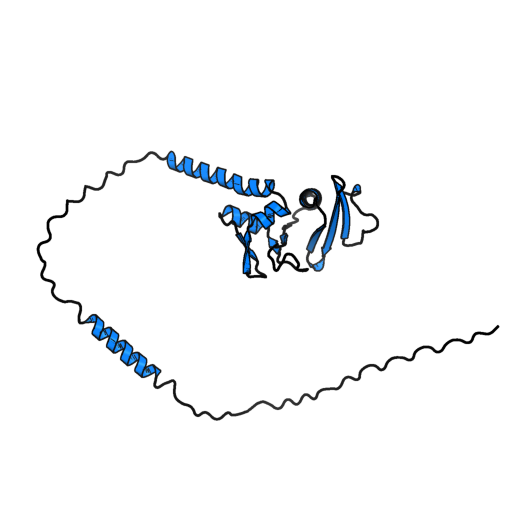 C CA . ASN A 1 210 ? -51.981 -29.830 -4.274 1.00 39.47 210 ASN A CA 1
ATOM 1692 C C . ASN A 1 210 ? -50.761 -29.076 -4.804 1.00 39.47 210 ASN A C 1
ATOM 1694 O O . ASN A 1 210 ? -50.673 -27.856 -4.689 1.00 39.47 210 ASN A O 1
ATOM 1698 N N . ASN A 1 211 ? -49.807 -29.817 -5.373 1.00 39.53 211 ASN A N 1
ATOM 1699 C CA . ASN A 1 211 ? -48.838 -29.226 -6.282 1.00 39.53 211 ASN A CA 1
ATOM 1700 C C . ASN A 1 211 ? -49.406 -29.297 -7.690 1.00 39.53 211 ASN A C 1
ATOM 1702 O O . ASN A 1 211 ? -49.697 -30.363 -8.230 1.00 39.53 211 ASN A O 1
ATOM 1706 N N . GLN A 1 212 ? -49.594 -28.103 -8.231 1.00 41.72 212 GLN A N 1
ATOM 1707 C CA . GLN A 1 212 ? -49.973 -27.840 -9.597 1.00 41.72 212 GLN A CA 1
ATOM 1708 C C . GLN A 1 212 ? -49.035 -28.590 -10.543 1.00 41.72 212 GLN A C 1
ATOM 1710 O O . GLN A 1 212 ? -47.813 -28.457 -10.483 1.00 41.72 212 GLN A O 1
ATOM 1715 N N . ASN A 1 213 ? -49.645 -29.356 -11.441 1.00 35.78 213 ASN A N 1
ATOM 1716 C CA . ASN A 1 213 ? -49.027 -29.786 -12.678 1.00 35.78 213 ASN A CA 1
ATOM 1717 C C . ASN A 1 213 ? -48.561 -28.544 -13.451 1.00 35.78 213 ASN A C 1
ATOM 1719 O O . ASN A 1 213 ? -49.367 -27.856 -14.073 1.00 35.78 213 ASN A O 1
ATOM 1723 N N . GLN A 1 214 ? -47.259 -28.282 -13.450 1.00 43.12 214 GLN A N 1
ATOM 1724 C CA . GLN A 1 214 ? -46.593 -27.680 -14.596 1.00 43.12 214 GLN A CA 1
ATOM 1725 C C . GLN A 1 214 ? -45.579 -28.695 -15.108 1.00 43.12 214 GLN A C 1
ATOM 1727 O O . GLN A 1 214 ? -44.461 -28.826 -14.619 1.00 43.12 214 GLN A O 1
ATOM 1732 N N . GLN A 1 215 ? -46.036 -29.469 -16.089 1.00 39.44 215 GLN A N 1
ATOM 1733 C CA . GLN A 1 215 ? -45.172 -30.159 -17.028 1.00 39.44 215 GLN A CA 1
ATOM 1734 C C . GLN A 1 215 ? -44.468 -29.091 -17.871 1.00 39.44 215 GLN A C 1
ATOM 1736 O O . GLN A 1 215 ? -45.056 -28.533 -18.791 1.00 39.44 215 GLN A O 1
ATOM 1741 N N . THR A 1 216 ? -43.202 -28.821 -17.581 1.00 38.81 216 THR A N 1
ATOM 1742 C CA . THR A 1 216 ? -42.264 -28.322 -18.590 1.00 38.81 216 THR A CA 1
ATOM 1743 C C . THR A 1 216 ? -41.259 -29.427 -18.853 1.00 38.81 216 THR A C 1
ATOM 1745 O O . THR A 1 216 ? -40.425 -29.752 -18.009 1.00 38.81 216 THR A O 1
ATOM 1748 N N . GLN A 1 217 ? -41.421 -30.054 -20.018 1.00 40.81 217 GLN A N 1
ATOM 1749 C CA . GLN A 1 217 ? -40.498 -31.021 -20.597 1.00 40.81 217 GLN A CA 1
ATOM 1750 C C . GLN A 1 217 ? -39.064 -30.468 -20.648 1.00 40.81 217 GLN A C 1
ATOM 1752 O O . GLN A 1 217 ? -38.877 -29.282 -20.927 1.00 40.81 217 GLN A O 1
ATOM 1757 N N . PRO A 1 218 ? -38.042 -31.326 -20.496 1.00 40.91 218 PRO A N 1
ATOM 1758 C CA . PRO A 1 218 ? -36.687 -30.988 -20.897 1.00 40.91 218 PRO A CA 1
ATOM 1759 C C . PRO A 1 218 ? -36.613 -30.948 -22.431 1.00 40.91 218 PRO A C 1
ATOM 1761 O O . PRO A 1 218 ? -36.653 -31.981 -23.100 1.00 40.91 218 PRO A O 1
ATOM 1764 N N . SER A 1 219 ? -36.513 -29.748 -23.005 1.00 38.72 219 SER A N 1
ATOM 1765 C CA . SER A 1 219 ? -36.126 -29.582 -24.404 1.00 38.72 219 SER A CA 1
ATOM 1766 C C . SER A 1 219 ? -34.633 -29.873 -24.536 1.00 38.72 219 SER A C 1
ATOM 1768 O O . SER A 1 219 ? -33.790 -29.077 -24.122 1.00 38.72 219 SER A O 1
ATOM 1770 N N . LEU A 1 220 ? -34.330 -31.038 -25.102 1.00 44.03 220 LEU A N 1
ATOM 1771 C CA . LEU A 1 220 ? -33.026 -31.415 -25.628 1.00 44.03 220 LEU A CA 1
ATOM 1772 C C . LEU A 1 220 ? -32.586 -30.375 -26.667 1.00 44.03 220 LEU A C 1
ATOM 1774 O O . LEU A 1 220 ? -33.109 -30.338 -27.780 1.00 44.03 220 LEU A O 1
ATOM 1778 N N . THR A 1 221 ? -31.628 -29.526 -26.313 1.00 44.09 221 THR A N 1
ATOM 1779 C CA . THR A 1 221 ? -30.842 -28.773 -27.290 1.00 44.09 221 THR A CA 1
ATOM 1780 C C . THR A 1 221 ? -29.819 -29.725 -27.912 1.00 44.09 221 THR A C 1
ATOM 1782 O O . THR A 1 221 ? -29.034 -30.330 -27.179 1.00 44.09 221 THR A O 1
ATOM 1785 N N . PRO A 1 222 ? -29.798 -29.892 -29.244 1.00 54.66 222 PRO A N 1
ATOM 1786 C CA . PRO A 1 222 ? -28.768 -30.683 -29.894 1.00 54.66 222 PRO A CA 1
ATOM 1787 C C . PRO A 1 222 ? -27.425 -29.944 -29.853 1.00 54.66 222 PRO A C 1
ATOM 1789 O O . PRO A 1 222 ? -27.320 -28.783 -30.253 1.00 54.66 222 PRO A O 1
ATOM 1792 N N . SER A 1 223 ? -26.397 -30.647 -29.376 1.00 47.09 223 SER A N 1
ATOM 1793 C CA . SER A 1 223 ? -24.991 -30.286 -29.553 1.00 47.09 223 SER A CA 1
ATOM 1794 C C . SER A 1 223 ? -24.683 -30.024 -31.032 1.00 47.09 223 SER A C 1
ATOM 1796 O O . SER A 1 223 ? -25.100 -30.818 -31.879 1.00 47.09 223 SER A O 1
ATOM 1798 N N . PRO A 1 224 ? -23.915 -28.977 -31.374 1.00 59.28 224 PRO A N 1
ATOM 1799 C CA . PRO A 1 224 ? -23.399 -28.825 -32.723 1.00 59.28 224 PRO A CA 1
ATOM 1800 C C . PRO A 1 224 ? -22.321 -29.884 -32.987 1.00 59.28 224 PRO A C 1
ATOM 1802 O O . PRO A 1 224 ? -21.291 -29.943 -32.315 1.00 59.28 224 PRO A O 1
ATOM 1805 N N . THR A 1 225 ? -22.589 -30.736 -33.974 1.00 52.94 225 THR A N 1
ATOM 1806 C CA . THR A 1 225 ? -21.642 -31.669 -34.590 1.00 52.94 225 THR A CA 1
ATOM 1807 C C . THR A 1 225 ? -20.391 -30.920 -35.077 1.00 52.94 225 THR A C 1
ATOM 1809 O O . THR A 1 225 ? -20.524 -29.826 -35.631 1.00 52.94 225 THR A O 1
ATOM 1812 N N . PRO A 1 226 ? -19.180 -31.479 -34.907 1.00 56.53 226 PRO A N 1
ATOM 1813 C CA . PRO A 1 226 ? -17.951 -30.853 -35.380 1.00 56.53 226 PRO A CA 1
ATOM 1814 C C . PRO A 1 226 ? -17.901 -30.791 -36.913 1.00 56.53 226 PRO A C 1
ATOM 1816 O O . PRO A 1 226 ? -18.150 -31.783 -37.599 1.00 56.53 226 PRO A O 1
ATOM 1819 N N . SER A 1 227 ? -17.545 -29.617 -37.437 1.00 57.28 227 SER A N 1
ATOM 1820 C CA . SER A 1 227 ? -17.206 -29.410 -38.847 1.00 57.28 227 SER A CA 1
ATOM 1821 C C . SER A 1 227 ? -16.019 -30.291 -39.269 1.00 57.28 227 SER A C 1
ATOM 1823 O O . SER A 1 227 ? -15.104 -30.507 -38.469 1.00 57.28 227 SER A O 1
ATOM 1825 N N . PRO A 1 228 ? -15.999 -30.785 -40.517 1.00 60.66 228 PRO A N 1
ATOM 1826 C CA . PRO A 1 228 ? -14.970 -31.700 -40.993 1.00 60.66 228 PRO A CA 1
ATOM 1827 C C . PRO A 1 228 ? -13.615 -31.004 -41.179 1.00 60.66 228 PRO A C 1
ATOM 1829 O O . PRO A 1 228 ? -13.528 -29.901 -41.721 1.00 60.66 228 PRO A O 1
ATOM 1832 N N . SER A 1 229 ? -12.554 -31.696 -40.758 1.00 55.03 229 SER A N 1
ATOM 1833 C CA . SER A 1 229 ? -11.160 -31.380 -41.077 1.00 55.03 229 SER A CA 1
ATOM 1834 C C . SER A 1 229 ? -10.941 -31.270 -42.593 1.00 55.03 229 SER A C 1
ATOM 1836 O O . SER A 1 229 ? -11.476 -32.092 -43.341 1.00 55.03 229 SER A O 1
ATOM 1838 N N . PRO A 1 230 ? -10.113 -30.327 -43.071 1.00 62.22 230 PRO A N 1
ATOM 1839 C CA . PRO A 1 230 ? -9.708 -30.292 -44.469 1.00 62.22 230 PRO A CA 1
ATOM 1840 C C . PRO A 1 230 ? -8.734 -31.440 -44.777 1.00 62.22 230 PRO A C 1
ATOM 1842 O O . PRO A 1 230 ? -7.697 -31.590 -44.129 1.00 62.22 230 PRO A O 1
ATOM 1845 N N . SER A 1 231 ? -9.069 -32.250 -45.784 1.00 56.41 231 SER A N 1
ATOM 1846 C CA . SER A 1 231 ? -8.127 -33.161 -46.442 1.00 56.41 231 SER A CA 1
ATOM 1847 C C . SER A 1 231 ? -7.005 -32.379 -47.146 1.00 56.41 231 SER A C 1
ATOM 1849 O O . SER A 1 231 ? -7.223 -31.243 -47.573 1.00 56.41 231 SER A O 1
ATOM 1851 N N . PRO A 1 232 ? -5.804 -32.969 -47.275 1.00 63.03 232 PRO A N 1
ATOM 1852 C CA . PRO A 1 232 ? -4.628 -32.289 -47.804 1.00 63.03 232 PRO A CA 1
ATOM 1853 C C . PRO A 1 232 ? -4.739 -32.038 -49.312 1.00 63.03 232 PRO A C 1
ATOM 1855 O O . PRO A 1 232 ? -5.176 -32.899 -50.075 1.00 63.03 232 PRO A O 1
ATOM 1858 N N . SER A 1 233 ? -4.298 -30.850 -49.727 1.00 58.53 233 SER A N 1
ATOM 1859 C CA . SER A 1 233 ? -4.099 -30.491 -51.133 1.00 58.53 233 SER A CA 1
ATOM 1860 C C . SER A 1 233 ? -2.979 -31.352 -51.743 1.00 58.53 233 SER A C 1
ATOM 1862 O O . SER A 1 233 ? -1.986 -31.615 -51.056 1.00 58.53 233 SER A O 1
ATOM 1864 N N . PRO A 1 234 ? -3.103 -31.796 -53.004 1.00 61.25 234 PRO A N 1
ATOM 1865 C CA . PRO A 1 234 ? -2.119 -32.661 -53.635 1.00 61.25 234 PRO A CA 1
ATOM 1866 C C . PRO A 1 234 ? -0.837 -31.894 -53.965 1.00 61.25 234 PRO A C 1
ATOM 1868 O O . PRO A 1 234 ? -0.856 -30.817 -54.559 1.00 61.25 234 PRO A O 1
ATOM 1871 N N . SER A 1 235 ? 0.291 -32.497 -53.601 1.00 60.19 235 SER A N 1
ATOM 1872 C CA . SER A 1 235 ? 1.601 -32.195 -54.165 1.00 60.19 235 SER A CA 1
ATOM 1873 C C . SER A 1 235 ? 1.607 -32.599 -55.636 1.00 60.19 235 SER A C 1
ATOM 1875 O O . SER A 1 235 ? 1.293 -33.747 -55.943 1.00 60.19 235 SER A O 1
ATOM 1877 N N . GLN A 1 236 ? 1.992 -31.693 -56.528 1.00 62.56 236 GLN A N 1
ATOM 1878 C CA . GLN A 1 236 ? 2.400 -32.023 -57.892 1.00 62.56 236 GLN A CA 1
ATOM 1879 C C . GLN A 1 236 ? 3.389 -30.959 -58.418 1.00 62.56 236 GLN A C 1
ATOM 1881 O O . GLN A 1 236 ? 3.501 -29.900 -57.800 1.00 62.56 236 GLN A O 1
ATOM 1886 N N . PRO A 1 237 ? 4.154 -31.294 -59.472 1.00 64.75 237 PRO A N 1
ATOM 1887 C CA . PRO A 1 237 ? 5.614 -31.465 -59.436 1.00 64.75 237 PRO A CA 1
ATOM 1888 C C . PRO A 1 237 ? 6.450 -30.218 -59.744 1.00 64.75 237 PRO A C 1
ATOM 1890 O O . PRO A 1 237 ? 5.940 -29.298 -60.420 1.00 64.75 237 PRO A O 1
#

pLDDT: mean 76.26, std 20.2, range [35.78, 98.12]

Organism: NCBI:txid423472

Secondary structure (DSSP, 8-state):
-GGGEEEEEEETTEEEEEEEETTEEEEEEEEEETTTTEEEEEEESS-HHHHHHHHHHHHHHHHHTSTT-----EEE--SHHHHT-SS--EEEHHHHHHHHHTT--EEE-TTT--EEEHHHHHTTTT-HHHHHHHHHHHHHHHHHHHHHHHTS----PPPPPPPPPPPP----------SHHHHHHHHHHHHHHHHHHTSS--------------------PPPPPPPPPPPPPPP--

Radius of gyration: 37.04 Å; chains: 1; bounding box: 74×61×130 Å

Sequence (237 aa):
MSRLIDESKVWQKGVVLKRESNGQITYAEIVESYNRREINIRLDGEDKREFLGIITNKLEEIHESYNQLQVKALISCNCEVCKDSQKPYLHSLPVLKNFLNKNKTEAQCQKSGILVPIWNLIGETIGEDIYKRITSERERITNQTNNFFNDSPSTESPNPPESPQPTPLHPIERRNLQVGIIVSILTLIVTFCGLVFTNIWNPFKPSNNNNQNQQTQPSLTPSPTPSPSPSPSPSQP

InterPro domains:
  IPR057263 C-terminal of Roc, COR-B domain [PF25497] (2-122)

Foldseek 3Di:
DVVQFPVVADDPFWTWGWDDDPNKIKIWIWGADPVVRDIDIDMDIDCQQVVVLVVVVVVVVVQVVDPPDDDWDWFFDCPPVGVPDPDGQTDTPVVLLVCLLVVHQWDARPVPRDTDGSCVGPCVRHHPVVVCVSNVVSVVVVVVVVVVVVPPPPPPPPPDDDDDDDDDDDDDDDDDPDDPPVVVVVVVVVVVVVVVVVPPDDPDDDDDDPDDDDDDDPDDDDDDDDDDDDDDDDDDD